Protein AF-A0A346N7C2-F1 (afdb_monomer_lite)

Foldseek 3Di:
DDDDDDPPKDWDKWFFDAPQLHDFVVTDIFTWIDDQQWTGTPPATAGLLQWPAWDDHHQWIWTWGQGPLQAIDITIIAHDDPDDDPDVGVVSRVVVRVVSVVSSVVSLVVDDPVVSCVSNPHQPQQQAPPPRDHDDDPQAAFFAWADGDQPDTDTDRGGHGQARSLVRLLVRLQCLLVRQQPDPNSVVCSLVNLVVSLVSCVRHHPDDNVVSVVSSVVSPVVVVVVVVVVVCVVVVVD

Radius of gyration: 22.06 Å; chains: 1; bounding box: 48×51×65 Å

Structure (mmCIF, N/CA/C/O backbone):
data_AF-A0A346N7C2-F1
#
_entry.id   AF-A0A346N7C2-F1
#
loop_
_atom_site.group_PDB
_atom_site.id
_atom_site.type_symbol
_atom_site.label_atom_id
_atom_site.label_alt_id
_atom_site.label_comp_id
_atom_site.label_asym_id
_atom_site.label_entity_id
_atom_site.label_seq_id
_atom_site.pdbx_PDB_ins_code
_atom_site.Cartn_x
_atom_site.Cartn_y
_atom_site.Cartn_z
_atom_site.occupancy
_atom_site.B_iso_or_equiv
_atom_site.auth_seq_id
_atom_site.auth_comp_id
_atom_site.auth_asym_id
_atom_site.auth_atom_id
_atom_site.pdbx_PDB_model_num
ATOM 1 N N . MET A 1 1 ? -13.603 28.181 25.362 1.00 32.97 1 MET A N 1
ATOM 2 C CA . MET A 1 1 ? -15.051 28.467 25.248 1.00 32.97 1 MET A CA 1
ATOM 3 C C . MET A 1 1 ? -15.696 27.324 24.480 1.00 32.97 1 MET A C 1
ATOM 5 O O . MET A 1 1 ? -15.182 26.947 23.436 1.00 32.97 1 MET A O 1
ATOM 9 N N . SER A 1 2 ? -16.714 26.708 25.081 1.00 53.72 2 SER A N 1
ATOM 10 C CA . SER A 1 2 ? -17.330 25.434 24.685 1.00 53.72 2 SER A CA 1
ATOM 11 C C . SER A 1 2 ? -18.240 25.562 23.460 1.00 53.72 2 SER A C 1
ATOM 13 O O . SER A 1 2 ? -19.090 26.444 23.426 1.00 53.72 2 SER A O 1
ATOM 15 N N . THR A 1 3 ? -18.118 24.619 22.525 1.00 36.72 3 THR A N 1
ATOM 16 C CA . THR A 1 3 ? -19.272 23.861 22.009 1.00 36.72 3 THR A CA 1
ATOM 17 C C . THR A 1 3 ? -18.828 22.393 22.042 1.00 36.72 3 THR A C 1
ATOM 19 O O . THR A 1 3 ? -17.773 22.053 21.520 1.00 36.72 3 THR A O 1
ATOM 22 N N . ALA A 1 4 ? -19.373 21.570 22.936 1.00 32.81 4 ALA A N 1
ATOM 23 C CA . ALA A 1 4 ? -20.647 20.874 22.775 1.00 32.81 4 ALA A CA 1
ATOM 24 C C . ALA A 1 4 ? -20.652 19.966 21.536 1.00 32.81 4 ALA A C 1
ATOM 26 O O . ALA A 1 4 ? -20.246 20.366 20.448 1.00 32.81 4 ALA A O 1
ATOM 27 N N . GLY A 1 5 ? -21.091 18.726 21.755 1.00 37.84 5 GLY A N 1
ATOM 28 C CA . GLY A 1 5 ? -21.066 17.617 20.816 1.00 37.84 5 GLY A CA 1
ATOM 29 C C . GLY A 1 5 ? -21.357 18.004 19.375 1.00 37.84 5 GLY A C 1
ATOM 30 O O . GLY A 1 5 ? -22.380 18.590 19.037 1.00 37.84 5 GLY A O 1
ATOM 31 N N . SER A 1 6 ? -20.456 17.597 18.503 1.00 39.62 6 SER A N 1
ATOM 32 C CA . SER A 1 6 ? -20.790 17.451 17.110 1.00 39.62 6 SER A CA 1
ATOM 33 C C . SER A 1 6 ? -20.655 15.963 16.816 1.00 39.62 6 SER A C 1
ATOM 35 O O . SER A 1 6 ? -19.584 15.481 16.457 1.00 39.62 6 SER A O 1
ATOM 37 N N . ASP A 1 7 ? -21.784 15.263 16.906 1.00 51.09 7 ASP A N 1
ATOM 38 C CA . ASP A 1 7 ? -22.103 14.076 16.097 1.00 51.09 7 ASP A CA 1
ATOM 39 C C . ASP A 1 7 ? -22.080 14.396 14.586 1.00 51.09 7 ASP A C 1
ATOM 41 O O . ASP A 1 7 ? -22.659 13.679 13.769 1.00 51.09 7 ASP A O 1
ATOM 45 N N . ARG A 1 8 ? -21.454 15.508 14.164 1.00 54.53 8 ARG A N 1
ATOM 46 C CA . ARG A 1 8 ? -21.364 15.848 12.757 1.00 54.53 8 ARG A CA 1
ATOM 47 C C . ARG A 1 8 ? -20.372 14.882 12.124 1.00 54.53 8 ARG A C 1
ATOM 49 O O . ARG A 1 8 ? -19.215 14.827 12.545 1.00 54.53 8 ARG A O 1
ATOM 56 N N . PRO A 1 9 ? -20.802 14.136 11.100 1.00 70.25 9 PRO A N 1
ATOM 57 C CA . PRO A 1 9 ? -19.907 13.267 10.367 1.00 70.25 9 PRO A CA 1
ATOM 58 C C . PRO A 1 9 ? -18.829 14.134 9.713 1.00 70.25 9 PRO A C 1
ATOM 60 O O . PRO A 1 9 ? -19.150 14.987 8.880 1.00 70.25 9 PRO A O 1
ATOM 63 N N . TYR A 1 10 ? -17.563 13.923 10.082 1.00 86.25 10 TYR A N 1
ATOM 64 C CA . TYR A 1 10 ? -16.433 14.521 9.369 1.00 86.25 10 TYR A CA 1
ATOM 65 C C . TYR A 1 10 ? -16.550 14.165 7.882 1.00 86.25 10 TYR A C 1
ATOM 67 O O . TYR A 1 10 ? -16.848 13.013 7.564 1.00 86.25 10 TYR A O 1
ATOM 75 N N . LYS A 1 11 ? -16.331 15.129 6.979 1.00 89.69 11 LYS A N 1
ATOM 76 C CA . LYS A 1 11 ? -16.307 14.925 5.523 1.00 89.69 11 LYS A CA 1
ATOM 77 C C . LYS A 1 11 ? -15.156 15.713 4.906 1.00 89.69 11 LYS A C 1
ATOM 79 O O . LYS A 1 11 ? -15.029 16.906 5.159 1.00 89.69 11 LYS A O 1
ATOM 84 N N . GLY A 1 12 ? -14.372 15.070 4.048 1.00 89.31 12 GLY A N 1
ATOM 85 C CA . GLY A 1 12 ? -13.252 15.696 3.346 1.00 89.31 12 GLY A CA 1
ATOM 86 C C . GLY A 1 12 ? -12.901 14.969 2.052 1.00 89.31 12 GLY A C 1
ATOM 87 O O . GLY A 1 12 ? -13.425 13.894 1.768 1.00 89.31 12 GLY A O 1
ATOM 88 N N . THR A 1 13 ? -12.020 15.556 1.244 1.00 89.75 13 THR A N 1
ATOM 89 C CA . THR A 1 13 ? -11.432 14.881 0.078 1.00 89.75 13 THR A CA 1
ATOM 90 C C . THR A 1 13 ? -9.919 14.967 0.165 1.00 89.75 13 THR A C 1
ATOM 92 O O . THR A 1 13 ? -9.364 16.050 0.335 1.00 89.75 13 THR A O 1
ATOM 95 N N . PHE A 1 14 ? -9.266 13.819 0.037 1.00 90.56 14 PHE A N 1
ATOM 96 C CA . PHE A 1 14 ? -7.817 13.675 0.094 1.00 90.56 14 PHE A CA 1
ATOM 97 C C . PHE A 1 14 ? -7.320 12.901 -1.121 1.00 90.56 14 PHE A C 1
ATOM 99 O O . PHE A 1 14 ? -8.100 12.269 -1.829 1.00 90.56 14 PHE A O 1
ATOM 106 N N . VAL A 1 15 ? -6.018 12.934 -1.360 1.00 87.75 15 VAL A N 1
ATOM 107 C CA . VAL A 1 15 ? -5.348 12.157 -2.401 1.00 87.75 15 VAL A CA 1
ATOM 108 C C . VAL A 1 15 ? -4.309 11.258 -1.769 1.00 87.75 15 VAL A C 1
ATOM 110 O O . VAL A 1 15 ? -3.741 11.590 -0.729 1.00 87.75 15 VAL A O 1
ATOM 113 N N . GLU A 1 16 ? -4.073 10.116 -2.400 1.00 86.25 16 GLU A N 1
ATOM 114 C CA . GLU A 1 16 ? -2.971 9.227 -2.068 1.00 86.25 16 GLU A CA 1
ATOM 115 C C . GLU A 1 16 ? -1.639 9.987 -2.048 1.00 86.25 16 GLU A C 1
ATOM 117 O O . GLU A 1 16 ? -1.303 10.742 -2.966 1.00 86.25 16 GLU A O 1
ATOM 122 N N . ALA A 1 17 ? -0.894 9.778 -0.972 1.00 83.31 17 ALA A N 1
ATOM 123 C CA . ALA A 1 17 ? 0.419 10.350 -0.760 1.00 83.31 17 ALA A CA 1
ATOM 124 C C . ALA A 1 17 ? 1.479 9.247 -0.697 1.00 83.31 17 ALA A C 1
ATOM 126 O O . ALA A 1 17 ? 1.174 8.060 -0.558 1.00 83.31 17 ALA A O 1
ATOM 127 N N . ASP A 1 18 ? 2.743 9.632 -0.807 1.00 78.25 18 ASP A N 1
ATOM 128 C CA . ASP A 1 18 ? 3.849 8.723 -0.556 1.00 78.25 18 ASP A CA 1
ATOM 129 C C . ASP A 1 18 ? 4.140 8.602 0.949 1.00 78.25 18 ASP A C 1
ATOM 131 O O . ASP A 1 18 ? 3.460 9.179 1.797 1.00 78.25 18 ASP A O 1
ATOM 135 N N . ARG A 1 19 ? 5.175 7.832 1.299 1.00 77.38 19 ARG A N 1
ATOM 136 C CA . ARG A 1 19 ? 5.569 7.587 2.696 1.00 77.38 19 ARG A CA 1
ATOM 137 C C . ARG A 1 19 ? 6.012 8.836 3.456 1.00 77.38 19 ARG A C 1
ATOM 139 O O . ARG A 1 19 ? 6.010 8.807 4.680 1.00 77.38 19 ARG A O 1
ATOM 146 N N . ASN A 1 20 ? 6.385 9.898 2.750 1.00 75.06 20 ASN A N 1
ATOM 147 C CA . ASN A 1 20 ? 6.766 11.168 3.354 1.00 75.06 20 ASN A CA 1
ATOM 148 C C . ASN A 1 20 ? 5.554 12.098 3.511 1.00 75.06 20 ASN A C 1
ATOM 150 O O . ASN A 1 20 ? 5.703 13.208 4.012 1.00 75.06 20 ASN A O 1
ATOM 154 N N . GLY A 1 21 ? 4.364 11.660 3.079 1.00 76.19 21 GLY A N 1
ATOM 155 C CA . GLY A 1 21 ? 3.139 12.454 3.082 1.00 76.19 21 GLY A CA 1
ATOM 156 C C . GLY A 1 21 ? 3.028 13.413 1.896 1.00 76.19 21 GLY A C 1
ATOM 157 O O . GLY A 1 21 ? 2.138 14.266 1.885 1.00 76.19 21 GLY A O 1
ATOM 158 N N . GLU A 1 22 ? 3.908 13.294 0.898 1.00 80.94 22 GLU A N 1
ATOM 159 C CA . GLU A 1 22 ? 3.891 14.135 -0.296 1.00 80.94 22 GLU A CA 1
ATOM 160 C C . GLU A 1 22 ? 2.934 13.602 -1.365 1.00 80.94 22 GLU A C 1
ATOM 162 O O . GLU A 1 22 ? 2.681 12.403 -1.466 1.00 80.94 22 GLU A O 1
ATOM 167 N N . TYR A 1 23 ? 2.402 14.514 -2.180 1.00 76.44 23 TYR A N 1
ATOM 168 C CA . TYR A 1 23 ? 1.467 14.182 -3.249 1.00 76.44 23 TYR A CA 1
ATOM 169 C C . TYR A 1 23 ? 2.087 13.235 -4.279 1.00 76.44 23 TYR A C 1
ATOM 171 O O . TYR A 1 23 ? 3.167 13.485 -4.816 1.00 76.44 23 TYR A O 1
ATOM 179 N N . VAL A 1 24 ? 1.350 12.172 -4.598 1.00 70.00 24 VAL A N 1
ATOM 180 C CA . VAL A 1 24 ? 1.668 11.271 -5.702 1.00 70.00 24 VAL A CA 1
ATOM 181 C C . VAL A 1 24 ? 0.925 11.744 -6.944 1.00 70.00 24 VAL A C 1
ATOM 183 O O . VAL A 1 24 ? -0.305 11.742 -6.974 1.00 70.00 24 VAL A O 1
ATOM 186 N N . ASN A 1 25 ? 1.661 12.114 -7.994 1.00 62.66 25 ASN A N 1
ATOM 187 C CA . ASN A 1 25 ? 1.043 12.445 -9.276 1.00 62.66 25 ASN A CA 1
ATOM 188 C C . ASN A 1 25 ? 0.257 11.233 -9.810 1.00 62.66 25 ASN A C 1
ATOM 190 O O . ASN A 1 25 ? 0.803 10.131 -9.861 1.00 62.66 25 ASN A O 1
ATOM 194 N N . LEU A 1 26 ? -1.012 11.442 -10.185 1.00 69.88 26 LEU A N 1
ATOM 195 C CA . LEU A 1 26 ? -1.995 10.396 -10.525 1.00 69.88 26 LEU A CA 1
ATOM 196 C C . LEU A 1 26 ? -2.415 9.485 -9.348 1.00 69.88 26 LEU A C 1
ATOM 198 O O . LEU A 1 26 ? -2.918 8.381 -9.566 1.00 69.88 26 LEU A O 1
ATOM 202 N N . GLY A 1 27 ? -2.224 9.928 -8.103 1.00 67.75 27 GLY A N 1
ATOM 203 C CA . GLY A 1 27 ? -2.703 9.230 -6.910 1.00 67.75 27 GLY A CA 1
ATOM 204 C C . GLY A 1 27 ? -4.231 9.117 -6.860 1.00 67.75 27 GLY A C 1
ATOM 205 O O . GLY A 1 27 ? -4.959 9.926 -7.442 1.00 67.75 27 GLY A O 1
ATOM 206 N N . ARG A 1 28 ? -4.748 8.104 -6.151 1.00 81.50 28 ARG A N 1
ATOM 207 C CA . ARG A 1 28 ? -6.202 7.931 -5.998 1.00 81.50 28 ARG A CA 1
ATOM 208 C C . ARG A 1 28 ? -6.817 9.031 -5.137 1.00 81.50 28 ARG A C 1
ATOM 210 O O . ARG A 1 28 ? -6.293 9.359 -4.077 1.00 81.50 28 ARG A O 1
ATOM 217 N N . ASN A 1 29 ? -7.972 9.542 -5.564 1.00 86.88 29 ASN A N 1
ATOM 218 C CA . ASN A 1 29 ? -8.787 10.459 -4.770 1.00 86.88 29 ASN A CA 1
ATOM 219 C C . ASN A 1 29 ? -9.654 9.677 -3.770 1.00 86.88 29 ASN A C 1
ATOM 221 O O . ASN A 1 29 ? -10.412 8.778 -4.147 1.00 86.88 29 ASN A O 1
ATOM 225 N N . TYR A 1 30 ? -9.582 10.063 -2.503 1.00 89.88 30 TYR A N 1
ATOM 226 C CA . TYR A 1 30 ? -10.360 9.509 -1.406 1.00 89.88 30 TYR A CA 1
ATOM 227 C C . TYR A 1 30 ? -11.394 10.523 -0.922 1.00 89.88 30 TYR A C 1
ATOM 229 O O . TYR A 1 30 ? -11.045 11.576 -0.389 1.00 89.88 30 TYR A O 1
ATOM 237 N N . LYS A 1 31 ? -12.678 10.187 -1.071 1.00 91.31 31 LYS A N 1
ATOM 238 C CA . LYS A 1 31 ? -13.770 10.877 -0.377 1.00 91.31 31 LYS A CA 1
ATOM 239 C C . LYS A 1 31 ? -13.847 10.311 1.031 1.00 91.31 31 LYS A C 1
ATOM 241 O O . LYS A 1 31 ? -14.198 9.149 1.208 1.00 91.31 31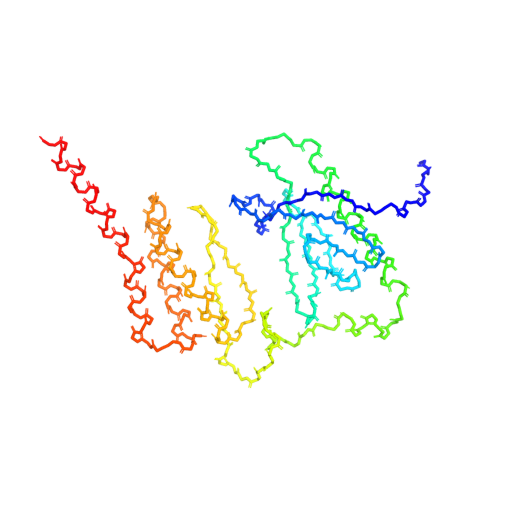 LYS A O 1
ATOM 246 N N . VAL A 1 32 ? -13.484 11.111 2.018 1.00 92.25 32 VAL A N 1
ATOM 247 C CA . VAL A 1 32 ? -13.366 10.669 3.402 1.00 92.25 32 VAL A CA 1
ATOM 248 C C . VAL A 1 32 ? -14.593 11.085 4.182 1.00 92.25 32 VAL A C 1
ATOM 250 O O . VAL A 1 32 ? -15.004 12.244 4.118 1.00 92.25 32 VAL A O 1
ATOM 253 N N . LYS A 1 33 ? -15.170 10.144 4.925 1.00 93.69 33 LYS A N 1
ATOM 254 C CA . LYS A 1 33 ? -16.269 10.407 5.845 1.00 93.69 33 LYS A CA 1
ATOM 255 C C . LYS A 1 33 ? -16.158 9.546 7.099 1.00 93.69 33 LYS A C 1
ATOM 257 O O . LYS A 1 33 ? -15.757 8.392 7.010 1.00 93.69 33 LYS A O 1
ATOM 262 N N . ILE A 1 34 ? -16.545 10.087 8.251 1.00 92.50 34 ILE A N 1
ATOM 263 C CA . ILE A 1 34 ? -16.764 9.298 9.472 1.00 92.50 34 ILE A CA 1
ATOM 264 C C . ILE A 1 34 ? -18.276 9.124 9.659 1.00 92.50 34 ILE A C 1
ATOM 266 O O . ILE A 1 34 ? -19.007 10.111 9.720 1.00 92.50 34 ILE A O 1
ATOM 270 N N . GLU A 1 35 ? -18.750 7.880 9.700 1.00 88.69 35 GLU A N 1
ATOM 271 C CA . GLU A 1 35 ? -20.161 7.503 9.856 1.00 88.69 35 GLU A CA 1
ATOM 272 C C . GLU A 1 35 ? -20.314 6.514 11.012 1.00 88.69 35 GLU A C 1
ATOM 274 O O . GLU A 1 35 ? -19.973 5.339 10.874 1.00 88.69 35 GLU A O 1
ATOM 279 N N . GLY A 1 36 ? -20.836 6.973 12.152 1.00 86.94 36 GLY A N 1
ATOM 280 C CA . GLY A 1 36 ? -20.998 6.123 13.333 1.00 86.94 36 GLY A CA 1
ATOM 281 C C . GLY A 1 36 ? -19.668 5.488 13.750 1.00 86.94 36 GLY A C 1
ATOM 282 O O . GLY A 1 36 ? -18.722 6.194 14.087 1.00 86.94 36 GLY A O 1
ATOM 283 N N . SER A 1 37 ? -19.589 4.156 13.691 1.00 91.12 37 SER A N 1
ATOM 284 C CA . SER A 1 37 ? -18.392 3.369 14.021 1.00 91.12 37 SER A CA 1
ATOM 285 C C . SER A 1 37 ? -17.466 3.083 12.825 1.00 91.12 37 SER A C 1
ATOM 287 O O . SER A 1 37 ? -16.549 2.267 12.945 1.00 91.12 37 SER A O 1
ATOM 289 N N . LEU A 1 38 ? -17.677 3.728 11.670 1.00 93.44 38 LEU A N 1
ATOM 290 C CA . LEU A 1 38 ? -16.921 3.498 10.436 1.00 93.44 38 LEU A CA 1
ATOM 291 C C . LEU A 1 38 ? -16.168 4.749 9.964 1.00 93.44 38 LEU A C 1
ATOM 293 O O . LEU A 1 38 ? -16.713 5.850 9.899 1.00 93.44 38 LEU A O 1
ATOM 297 N N . LEU A 1 39 ? -14.930 4.540 9.522 1.00 94.94 39 LEU A N 1
ATOM 298 C CA . LEU A 1 39 ? -14.192 5.440 8.646 1.00 94.94 39 LEU A CA 1
ATOM 299 C C . LEU A 1 39 ? -14.366 4.967 7.197 1.00 94.94 39 LEU A C 1
ATOM 301 O O . LEU A 1 39 ? -13.974 3.857 6.835 1.00 94.94 39 LEU A O 1
ATOM 305 N N . VAL A 1 40 ? -14.959 5.812 6.363 1.00 93.94 40 VAL A N 1
ATOM 306 C CA . VAL A 1 40 ? -15.214 5.557 4.944 1.00 93.94 40 VAL A CA 1
ATOM 307 C C . VAL A 1 40 ? -14.209 6.344 4.113 1.00 93.94 40 VAL A C 1
ATOM 309 O O . VAL A 1 40 ? -14.133 7.565 4.225 1.00 93.94 40 VAL A O 1
ATOM 312 N N . LEU A 1 41 ? -13.444 5.648 3.274 1.00 91.94 41 LEU A N 1
ATOM 313 C CA . LEU A 1 41 ? -12.457 6.199 2.347 1.00 91.94 41 LEU A CA 1
ATOM 314 C C . LEU A 1 41 ? -12.835 5.785 0.916 1.00 91.94 41 LEU A C 1
ATOM 316 O O . LEU A 1 41 ? -12.402 4.748 0.411 1.00 91.94 41 LEU A O 1
ATOM 320 N N . SER A 1 42 ? -13.668 6.590 0.258 1.00 90.75 42 SER A N 1
ATOM 321 C CA . SER A 1 42 ? -14.344 6.245 -0.999 1.00 90.75 42 SER A CA 1
ATOM 322 C C . SER A 1 42 ? -15.143 4.939 -0.855 1.00 90.75 42 SER A C 1
ATOM 324 O O . SER A 1 42 ? -16.173 4.930 -0.188 1.00 90.75 42 SER A O 1
ATOM 326 N N . GLU A 1 43 ? -14.682 3.836 -1.447 1.00 88.06 43 GLU A N 1
ATOM 327 C CA . GLU A 1 43 ? -15.335 2.520 -1.352 1.00 88.06 43 GLU A CA 1
ATOM 328 C C . GLU A 1 43 ? -14.836 1.691 -0.159 1.00 88.06 43 GLU A C 1
ATOM 330 O O . GLU A 1 43 ? -15.481 0.726 0.252 1.00 88.06 43 GLU A O 1
ATOM 335 N N . LEU A 1 44 ? -13.689 2.059 0.420 1.00 88.88 44 LEU A N 1
ATOM 336 C CA . LEU A 1 44 ? -13.096 1.333 1.533 1.00 88.88 44 LEU A CA 1
ATOM 337 C C . LEU A 1 44 ? -13.806 1.710 2.837 1.00 88.88 44 LEU A C 1
ATOM 339 O O . LEU A 1 44 ? -13.808 2.870 3.241 1.00 88.88 44 LEU A O 1
ATOM 343 N N . ARG A 1 45 ? -14.378 0.716 3.517 1.00 92.75 45 ARG A N 1
ATOM 344 C CA . ARG A 1 45 ? -15.034 0.876 4.821 1.00 92.75 45 ARG A CA 1
ATOM 345 C C . ARG A 1 45 ? -14.177 0.241 5.908 1.00 92.75 45 ARG A C 1
ATOM 347 O O . ARG A 1 45 ? -13.913 -0.959 5.860 1.00 92.75 45 ARG A O 1
ATOM 354 N N . ILE A 1 46 ? -13.748 1.041 6.877 1.00 94.38 46 ILE A N 1
ATOM 355 C CA . ILE A 1 46 ? -12.843 0.630 7.951 1.00 94.38 46 ILE A CA 1
ATOM 356 C C . ILE A 1 46 ? -13.572 0.810 9.283 1.00 94.38 46 ILE A C 1
ATOM 358 O O . ILE A 1 46 ? -13.899 1.941 9.640 1.00 94.38 46 ILE A O 1
ATOM 362 N N . PRO A 1 47 ? -13.824 -0.262 10.051 1.00 95.38 47 PRO A N 1
ATOM 363 C CA . PRO A 1 47 ? -14.296 -0.116 11.422 1.00 95.38 47 PRO A CA 1
ATOM 364 C C . PRO A 1 47 ? -13.300 0.695 12.251 1.00 95.38 47 PRO A C 1
ATOM 366 O O . PRO A 1 47 ? -12.114 0.374 12.275 1.00 95.38 47 PRO A O 1
ATOM 369 N N . LEU A 1 48 ? -13.771 1.721 12.957 1.00 95.12 48 LEU A N 1
ATOM 370 C CA . LEU A 1 48 ? -12.922 2.603 13.764 1.00 95.12 48 LEU A CA 1
ATOM 371 C C . LEU A 1 48 ? -12.157 1.833 14.850 1.00 95.12 48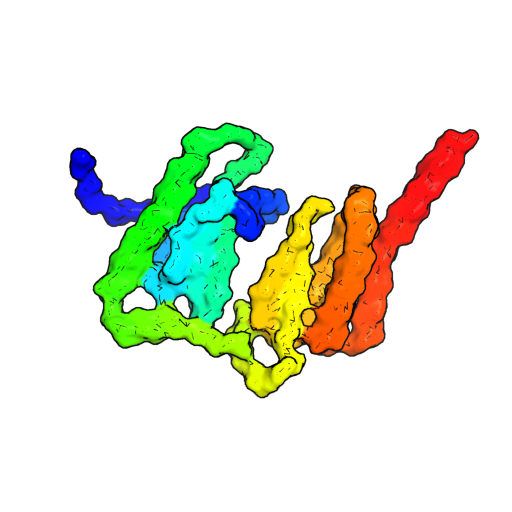 LEU A C 1
ATOM 373 O O . LEU A 1 48 ? -10.997 2.125 15.108 1.00 95.12 48 LEU A O 1
ATOM 377 N N . VAL A 1 49 ? -12.736 0.760 15.398 1.00 95.31 49 VAL A N 1
ATOM 378 C CA . VAL A 1 49 ? -12.047 -0.148 16.339 1.00 95.31 49 VAL A CA 1
ATOM 379 C C . VAL A 1 49 ? -10.805 -0.830 15.747 1.00 95.31 49 VAL A C 1
ATOM 381 O O . VAL A 1 49 ? -9.899 -1.218 16.489 1.00 95.31 49 VAL A O 1
ATOM 384 N N . LYS A 1 50 ? -10.742 -0.955 14.414 1.00 94.94 50 LYS A N 1
ATOM 385 C CA . LYS A 1 50 ? -9.601 -1.499 13.666 1.00 94.94 50 LYS A CA 1
ATOM 386 C C . LYS A 1 50 ? -8.569 -0.436 13.283 1.00 94.94 50 LYS A C 1
ATOM 388 O O . LYS A 1 50 ? -7.497 -0.798 12.794 1.00 94.94 50 LYS A O 1
ATOM 393 N N . VAL A 1 51 ? -8.849 0.849 13.500 1.00 94.75 51 VAL A N 1
ATOM 394 C CA . VAL A 1 51 ? -7.870 1.928 13.327 1.00 94.75 51 VAL A CA 1
ATOM 395 C C . VAL A 1 51 ? -6.909 1.906 14.517 1.00 94.75 51 VAL A C 1
ATOM 397 O O . VAL A 1 51 ? -7.316 1.950 15.679 1.00 94.75 51 VAL A O 1
ATOM 400 N N . LYS A 1 52 ? -5.613 1.783 14.223 1.00 91.31 52 LYS A N 1
ATOM 401 C CA . LYS A 1 52 ? -4.543 1.740 15.226 1.00 91.31 52 LYS A CA 1
ATOM 402 C C . LYS A 1 52 ? -4.049 3.142 15.553 1.00 91.31 52 LYS A C 1
ATOM 404 O O . LYS A 1 52 ? -3.940 3.469 16.729 1.00 91.31 52 LYS A O 1
ATOM 409 N N . SER A 1 53 ? -3.805 3.955 14.530 1.00 92.50 53 SER A N 1
ATOM 410 C CA . SER A 1 53 ? -3.395 5.348 14.690 1.00 92.50 53 SER A CA 1
ATOM 411 C C . SER A 1 53 ? -3.732 6.180 13.454 1.00 92.50 53 SER A C 1
ATOM 413 O O . SER A 1 53 ? -3.780 5.668 12.330 1.00 92.50 53 SER A O 1
ATOM 415 N N . ALA A 1 54 ? -3.939 7.475 13.677 1.00 93.75 54 ALA A N 1
ATOM 416 C CA . ALA A 1 54 ? -3.871 8.505 12.655 1.00 93.75 54 ALA A CA 1
ATOM 417 C C . ALA A 1 54 ? -2.910 9.597 13.137 1.00 93.75 54 ALA A C 1
ATOM 419 O O . ALA A 1 54 ? -3.054 10.100 14.252 1.00 93.75 54 ALA A O 1
ATOM 420 N N . GLU A 1 55 ? -1.924 9.955 12.320 1.00 94.19 55 GLU A N 1
ATOM 421 C CA . GLU A 1 55 ? -0.894 10.928 12.693 1.00 94.19 55 GLU A CA 1
ATOM 422 C C . GLU A 1 55 ? -0.462 11.797 11.511 1.00 94.19 55 GLU A C 1
ATOM 424 O O . GLU A 1 55 ? -0.651 11.450 10.343 1.00 94.19 55 GLU A O 1
ATOM 429 N N . ARG A 1 56 ? 0.122 12.960 11.808 1.00 90.69 56 ARG A N 1
ATOM 430 C CA . ARG A 1 56 ? 0.705 13.839 10.790 1.00 90.69 56 ARG A CA 1
ATOM 431 C C . ARG A 1 56 ? 2.102 13.346 10.429 1.00 90.69 56 ARG A C 1
ATOM 433 O O . ARG A 1 56 ? 2.935 13.149 11.305 1.00 90.69 56 ARG A O 1
ATOM 440 N N . VAL A 1 57 ? 2.369 13.212 9.133 1.00 83.06 57 VAL A N 1
ATOM 441 C CA . VAL A 1 57 ? 3.682 12.837 8.595 1.00 83.06 57 VAL A CA 1
ATOM 442 C C . VAL A 1 57 ? 4.014 13.783 7.452 1.00 83.06 57 VAL A C 1
ATOM 444 O O . VAL A 1 57 ? 3.362 13.761 6.406 1.00 83.06 57 VAL A O 1
ATOM 447 N N . GLY A 1 58 ? 5.009 14.645 7.667 1.00 83.69 58 GLY A N 1
ATOM 448 C CA . GLY A 1 58 ? 5.375 15.681 6.702 1.00 83.69 58 GLY A CA 1
ATOM 449 C C . GLY A 1 58 ? 4.165 16.556 6.332 1.00 83.69 58 GLY A C 1
ATOM 450 O O . GLY A 1 58 ? 3.466 17.043 7.226 1.00 83.69 58 GLY A O 1
ATOM 451 N N . PRO A 1 59 ? 3.871 16.760 5.034 1.00 84.38 59 PRO A N 1
ATOM 452 C CA . PRO A 1 59 ? 2.685 17.492 4.619 1.00 84.38 59 PRO A CA 1
ATOM 453 C C . PRO A 1 59 ? 1.398 16.653 4.661 1.00 84.38 59 PRO A C 1
ATOM 455 O O . PRO A 1 59 ? 0.326 17.236 4.527 1.00 84.38 59 PRO A O 1
ATOM 458 N N . GLY A 1 60 ? 1.456 15.337 4.893 1.00 88.56 60 GLY A N 1
ATOM 459 C CA . GLY A 1 60 ? 0.324 14.404 4.820 1.00 88.56 60 GLY A CA 1
ATOM 460 C C . GLY A 1 60 ? -0.130 13.818 6.165 1.00 88.56 60 GLY A C 1
ATOM 461 O O . GLY A 1 60 ? 0.361 14.166 7.239 1.00 88.56 60 GLY A O 1
ATOM 462 N N . ALA A 1 61 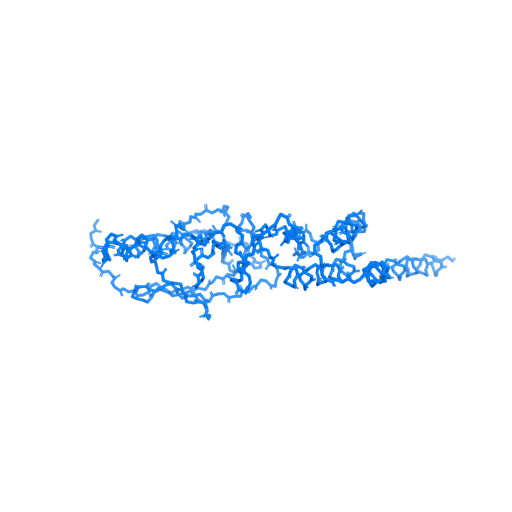? -1.136 12.955 6.118 1.00 90.44 61 ALA A N 1
ATOM 463 C CA . ALA A 1 61 ? -1.640 12.183 7.244 1.00 90.44 61 ALA A CA 1
ATOM 464 C C . ALA A 1 61 ? -1.409 10.691 6.979 1.00 90.44 61 ALA A C 1
ATOM 466 O O . ALA A 1 61 ? -1.763 10.182 5.913 1.00 90.44 61 ALA A O 1
ATOM 467 N N . ALA A 1 62 ? -0.816 10.005 7.947 1.00 90.88 62 ALA A N 1
ATOM 468 C CA . ALA A 1 62 ? -0.661 8.563 7.960 1.00 90.88 62 ALA A CA 1
ATOM 469 C C . ALA A 1 62 ? -1.827 7.940 8.726 1.00 90.88 62 ALA A C 1
ATOM 471 O O . ALA A 1 62 ? -2.121 8.337 9.851 1.00 90.88 62 ALA A O 1
ATOM 472 N N . LEU A 1 63 ? -2.477 6.953 8.118 1.00 93.00 63 LEU A N 1
ATOM 473 C CA . LEU A 1 63 ? -3.521 6.151 8.738 1.00 93.00 63 LEU A CA 1
ATOM 474 C C . LEU A 1 63 ? -3.060 4.696 8.801 1.00 93.00 63 LEU A C 1
ATOM 476 O O . LEU A 1 63 ? -2.865 4.057 7.763 1.00 93.00 63 LEU A O 1
ATOM 480 N N . VAL A 1 64 ? -2.929 4.165 10.015 1.00 91.31 64 VAL A N 1
ATOM 481 C CA . VAL A 1 64 ? -2.601 2.759 10.263 1.00 91.31 64 VAL A CA 1
ATOM 482 C C . VAL A 1 64 ? -3.852 2.039 10.742 1.00 91.31 64 VAL A C 1
ATOM 484 O O . VAL A 1 64 ? -4.456 2.414 11.747 1.00 91.31 64 VAL A O 1
ATOM 487 N N . PHE A 1 65 ? -4.251 0.984 10.039 1.00 92.50 65 PHE A N 1
ATOM 488 C CA . PHE A 1 65 ? -5.458 0.228 10.367 1.00 92.50 65 PHE A CA 1
ATOM 489 C C . PHE A 1 65 ? -5.324 -1.250 10.012 1.00 92.50 65 PHE A C 1
ATOM 491 O O . PHE A 1 65 ? -4.451 -1.651 9.242 1.00 92.50 65 PHE A O 1
ATOM 498 N N . LEU A 1 66 ? -6.205 -2.064 10.580 1.00 89.94 66 LEU A N 1
ATOM 499 C CA . LEU A 1 66 ? -6.375 -3.462 10.214 1.00 89.94 66 LEU A CA 1
ATOM 500 C C . LEU A 1 66 ? -7.503 -3.588 9.182 1.00 89.94 66 LEU A C 1
ATOM 502 O O . LEU A 1 66 ? -8.604 -3.075 9.390 1.00 89.94 66 LEU A O 1
ATOM 506 N N . ASP A 1 67 ? -7.244 -4.261 8.063 1.00 87.38 67 ASP A N 1
ATOM 507 C CA . ASP A 1 67 ? -8.258 -4.461 7.026 1.00 87.38 67 ASP A CA 1
ATOM 508 C C . ASP A 1 67 ? -9.335 -5.496 7.431 1.00 87.38 67 ASP A C 1
ATOM 510 O O . ASP A 1 67 ? -9.406 -5.979 8.568 1.00 87.38 67 ASP A O 1
ATOM 514 N N . GLY A 1 68 ? -10.219 -5.854 6.493 1.00 83.50 68 GLY A N 1
ATOM 515 C CA . GLY A 1 68 ? -11.262 -6.862 6.720 1.00 83.50 68 GLY A CA 1
ATOM 516 C C . GLY A 1 68 ? -10.728 -8.225 7.187 1.00 83.50 68 GLY A C 1
ATOM 517 O O . GLY A 1 68 ? -11.465 -8.975 7.815 1.00 83.50 68 GLY A O 1
ATOM 518 N N . ARG A 1 69 ? -9.445 -8.516 6.948 1.00 82.31 69 ARG A N 1
ATOM 519 C CA . ARG A 1 69 ? -8.761 -9.767 7.304 1.00 82.31 69 ARG A CA 1
ATOM 520 C C . ARG A 1 69 ? -7.772 -9.591 8.451 1.00 82.31 69 ARG A C 1
ATOM 522 O O . ARG A 1 69 ? -6.954 -10.470 8.688 1.00 82.31 69 ARG A O 1
ATOM 529 N N . ASN A 1 70 ? -7.836 -8.458 9.140 1.00 85.62 70 ASN A N 1
ATOM 530 C CA . ASN A 1 70 ? -6.931 -8.066 10.211 1.00 85.62 70 ASN A CA 1
ATOM 531 C C . ASN A 1 70 ? -5.459 -7.911 9.795 1.00 85.62 70 ASN A C 1
ATOM 533 O O . ASN A 1 70 ? -4.563 -7.972 10.636 1.00 85.62 70 ASN A O 1
ATOM 537 N N . VAL A 1 71 ? -5.183 -7.679 8.511 1.00 80.88 71 VAL A N 1
ATOM 538 C CA . VAL A 1 71 ? -3.828 -7.368 8.049 1.00 80.88 71 VAL A CA 1
ATOM 539 C C . VAL A 1 71 ? -3.571 -5.875 8.227 1.00 80.88 71 VAL A C 1
ATOM 541 O O . VAL A 1 71 ? -4.395 -5.050 7.829 1.00 80.88 71 VAL A O 1
ATOM 544 N N . ALA A 1 72 ? -2.416 -5.521 8.792 1.00 83.12 72 ALA A N 1
ATOM 545 C CA . ALA A 1 72 ? -2.019 -4.128 8.957 1.00 83.12 72 ALA A CA 1
ATOM 546 C C . ALA A 1 72 ? -1.797 -3.440 7.601 1.00 83.12 72 ALA A C 1
ATOM 548 O O . ALA A 1 72 ? -1.075 -3.932 6.728 1.00 83.12 72 ALA A O 1
ATOM 549 N N . LYS A 1 73 ? -2.414 -2.272 7.435 1.00 84.00 73 LYS A N 1
ATOM 550 C CA . LYS A 1 73 ? -2.284 -1.395 6.276 1.00 84.00 73 LYS A CA 1
ATOM 551 C C . LYS A 1 73 ? -1.870 -0.008 6.745 1.00 84.00 73 LYS A C 1
ATOM 553 O O . LYS A 1 73 ? -2.368 0.490 7.750 1.00 84.00 73 LYS A O 1
ATOM 558 N N . LEU A 1 74 ? -0.980 0.602 5.971 1.00 85.69 74 LEU A N 1
ATOM 559 C CA . LEU A 1 74 ? -0.655 2.018 6.047 1.00 85.69 74 LEU A CA 1
ATOM 560 C C . LEU A 1 74 ? -1.240 2.687 4.806 1.00 85.69 74 LEU A C 1
ATOM 562 O O . LEU A 1 74 ? -0.942 2.266 3.686 1.00 85.69 74 LEU A O 1
ATOM 566 N N . LEU A 1 75 ? -2.042 3.724 5.008 1.00 88.44 75 LEU A N 1
ATOM 567 C CA . LEU A 1 75 ? -2.506 4.605 3.947 1.00 88.44 75 LEU A CA 1
ATOM 568 C C . LEU A 1 75 ? -2.021 6.021 4.231 1.00 88.44 75 LEU A C 1
ATOM 570 O O . LEU A 1 75 ? -2.248 6.555 5.313 1.00 88.44 75 LEU A O 1
ATOM 574 N N . MET A 1 76 ? -1.371 6.616 3.239 1.00 89.12 76 MET A N 1
ATOM 575 C CA . MET A 1 76 ? -0.897 7.990 3.301 1.00 89.12 76 MET A CA 1
ATOM 576 C C . MET A 1 76 ? -1.855 8.868 2.505 1.00 89.12 76 MET A C 1
ATOM 578 O O . MET A 1 76 ? -2.164 8.575 1.348 1.00 89.12 76 MET A O 1
ATOM 582 N N . LEU A 1 77 ? -2.330 9.934 3.136 1.00 89.56 77 LEU A N 1
ATOM 583 C CA . LEU A 1 77 ? -3.278 10.882 2.570 1.00 89.56 77 LEU A CA 1
ATOM 584 C C . LEU A 1 77 ? -2.680 12.284 2.583 1.00 89.56 77 LEU A C 1
ATOM 586 O O . LEU A 1 77 ? -2.006 12.684 3.526 1.00 89.56 77 LEU A O 1
ATOM 590 N N . THR A 1 78 ? -2.959 13.067 1.555 1.00 88.50 78 THR A N 1
ATOM 591 C CA . THR A 1 78 ? -2.613 14.486 1.506 1.00 88.50 78 THR A CA 1
ATOM 592 C C . THR A 1 78 ? -3.735 15.275 0.849 1.00 88.50 78 THR A C 1
ATOM 594 O O . THR A 1 78 ? -4.659 14.710 0.267 1.00 88.50 78 THR A O 1
ATOM 597 N N . THR A 1 79 ? -3.707 16.595 0.954 1.00 85.25 79 THR A N 1
ATOM 598 C CA . THR A 1 79 ? -4.639 17.450 0.208 1.00 85.25 79 THR A CA 1
ATOM 599 C C . THR A 1 79 ? -4.186 17.544 -1.247 1.00 85.25 79 THR A C 1
ATOM 601 O O . THR A 1 79 ? -2.992 17.721 -1.491 1.00 85.25 79 THR A O 1
ATOM 604 N N . ASN A 1 80 ? -5.115 17.456 -2.204 1.00 69.56 80 ASN A N 1
ATOM 605 C CA . ASN A 1 80 ? -4.795 17.569 -3.629 1.00 69.56 80 ASN A CA 1
ATOM 606 C C . ASN A 1 80 ? -4.099 18.909 -3.894 1.00 69.56 80 ASN A C 1
ATOM 608 O O . ASN A 1 80 ? -4.658 19.951 -3.547 1.00 69.56 80 ASN A O 1
ATOM 612 N N . ASN A 1 81 ? -2.882 18.904 -4.443 1.00 58.75 81 ASN A N 1
ATOM 613 C CA . ASN A 1 81 ? -2.229 20.164 -4.763 1.00 58.75 81 ASN A CA 1
ATOM 614 C C . ASN A 1 81 ? -1.234 20.045 -5.916 1.00 58.75 81 ASN A C 1
ATOM 616 O O . ASN A 1 81 ? -0.120 19.556 -5.749 1.00 58.75 81 ASN A O 1
ATOM 620 N N . LEU A 1 82 ? -1.629 20.585 -7.067 1.00 52.22 82 LEU A N 1
ATOM 621 C CA . LEU A 1 82 ? -0.701 20.957 -8.129 1.00 52.22 82 LEU A CA 1
ATOM 622 C C . LEU A 1 82 ? -0.020 22.317 -7.838 1.00 52.22 82 LEU A C 1
ATOM 624 O O . LEU A 1 82 ? 1.016 22.582 -8.435 1.00 52.22 82 LEU A O 1
ATOM 628 N N . PHE A 1 83 ? -0.526 23.156 -6.904 1.00 48.31 83 PHE A N 1
ATOM 629 C CA . PHE A 1 83 ? -0.040 24.538 -6.706 1.00 48.31 83 PHE A CA 1
ATOM 630 C C . PHE A 1 83 ? -0.118 25.076 -5.242 1.00 48.31 83 PHE A C 1
ATOM 632 O O . PHE A 1 83 ? -1.053 25.746 -4.816 1.00 48.31 83 PHE A O 1
ATOM 639 N N . GLY A 1 84 ? 0.941 24.851 -4.456 1.00 44.72 84 GLY A N 1
ATOM 640 C CA . GLY A 1 84 ? 1.629 25.919 -3.698 1.00 44.72 84 GLY A CA 1
ATOM 641 C C . GLY A 1 84 ? 1.103 26.559 -2.388 1.00 44.72 84 GLY A C 1
ATOM 642 O O . GLY A 1 84 ? 1.948 26.905 -1.569 1.00 44.72 84 GLY A O 1
ATOM 643 N N . LEU A 1 85 ? -0.190 26.738 -2.076 1.00 45.09 85 LEU A N 1
ATOM 644 C CA . LEU A 1 85 ? -0.588 27.671 -0.970 1.00 45.09 85 LEU A CA 1
ATOM 645 C C . LEU A 1 85 ? -0.841 27.020 0.417 1.00 45.09 85 LEU A C 1
ATOM 647 O O . LEU A 1 85 ? -1.818 26.302 0.582 1.00 45.09 85 LEU A O 1
ATOM 651 N N . SER A 1 86 ? 0.055 27.198 1.420 1.00 50.66 86 SER A N 1
ATOM 652 C CA . SER A 1 86 ? 0.230 26.340 2.643 1.00 50.66 86 SER A CA 1
ATOM 653 C C . SER A 1 86 ? -0.671 26.560 3.855 1.00 50.66 86 SER A C 1
ATOM 655 O O . SER A 1 86 ? -0.889 25.616 4.615 1.00 50.66 86 SER A O 1
ATOM 657 N N . ILE A 1 87 ? -1.235 27.746 4.039 1.00 49.41 87 ILE A N 1
ATOM 658 C CA . ILE A 1 87 ? -1.681 28.161 5.377 1.00 49.41 87 ILE A CA 1
ATOM 659 C C . ILE A 1 87 ? -3.041 27.544 5.775 1.00 49.41 87 ILE A C 1
ATOM 661 O O . ILE A 1 87 ? -3.232 27.172 6.928 1.00 49.41 87 ILE A O 1
ATOM 665 N N . GLY A 1 88 ? -3.953 27.303 4.823 1.00 55.78 88 GLY A N 1
ATOM 666 C CA . GLY A 1 88 ? -5.230 26.603 5.070 1.00 55.78 88 GLY A CA 1
ATOM 667 C C . GLY A 1 88 ? -5.152 25.066 5.053 1.00 55.78 88 GLY A C 1
ATOM 668 O O . GLY A 1 88 ? -6.111 24.394 5.423 1.00 55.78 88 GLY A O 1
ATOM 669 N N . ARG A 1 89 ? -4.013 24.489 4.637 1.00 65.06 89 ARG A N 1
ATOM 670 C CA . ARG A 1 89 ? -3.861 23.044 4.357 1.00 65.06 89 ARG A CA 1
ATOM 671 C C . ARG A 1 89 ? -3.662 22.199 5.609 1.00 65.06 89 ARG A C 1
ATOM 673 O O . ARG A 1 89 ? -4.277 21.146 5.761 1.00 65.06 89 ARG A O 1
ATOM 680 N N . ASN A 1 90 ? -2.819 22.682 6.520 1.00 71.69 90 ASN A N 1
ATOM 681 C CA . ASN A 1 90 ? -2.542 21.989 7.776 1.00 71.69 90 ASN A CA 1
ATOM 682 C C . ASN A 1 90 ? -3.791 21.898 8.651 1.00 71.69 90 ASN A C 1
ATOM 684 O O . ASN A 1 90 ? -3.971 20.899 9.336 1.00 71.69 90 ASN A O 1
ATOM 688 N N . LYS A 1 91 ? -4.687 22.891 8.571 1.00 80.56 91 LYS A N 1
ATOM 689 C CA . LYS A 1 91 ? -5.935 22.892 9.333 1.00 80.56 91 LYS A CA 1
ATOM 690 C C . LYS A 1 91 ? -6.811 21.687 8.987 1.00 80.56 91 LYS A C 1
ATOM 692 O O . LYS A 1 91 ? -7.198 20.967 9.894 1.00 80.56 91 LYS A O 1
ATOM 697 N N . HIS A 1 92 ? -7.053 21.420 7.702 1.00 84.12 92 HIS A N 1
ATOM 698 C CA . HIS A 1 92 ? -7.907 20.301 7.281 1.00 84.12 92 HIS A CA 1
ATOM 699 C C . HIS A 1 92 ? -7.317 18.925 7.601 1.00 84.12 92 HIS A C 1
ATOM 701 O O . HIS A 1 92 ? -8.062 18.003 7.927 1.00 84.12 92 HIS A O 1
ATOM 707 N N . LEU A 1 93 ? -5.992 18.775 7.504 1.00 87.94 93 LEU A N 1
ATOM 708 C CA . LEU A 1 93 ? -5.320 17.516 7.833 1.00 87.94 93 LEU A CA 1
ATOM 709 C C . LEU A 1 93 ? -5.233 17.283 9.342 1.00 87.94 93 LEU A C 1
ATOM 711 O O . LEU A 1 93 ? -5.409 16.151 9.777 1.00 87.94 93 LEU A O 1
ATOM 715 N N . ASN A 1 94 ? -4.999 18.332 10.131 1.00 89.25 94 ASN A N 1
ATOM 716 C CA . ASN A 1 94 ? -5.043 18.236 11.589 1.00 89.25 94 ASN A CA 1
ATOM 717 C C . ASN A 1 94 ? -6.469 17.926 12.053 1.00 89.25 94 ASN A C 1
ATOM 719 O O . ASN A 1 94 ? -6.664 16.965 12.779 1.00 89.25 94 ASN A O 1
ATOM 723 N N . GLU A 1 95 ? -7.472 18.638 11.532 1.00 90.38 95 GLU A N 1
ATOM 724 C CA . GLU A 1 95 ? -8.884 18.372 11.825 1.00 90.38 95 GLU A CA 1
ATOM 725 C C . GLU A 1 95 ? -9.279 16.935 11.459 1.00 90.38 95 GLU A C 1
ATOM 727 O O . GLU A 1 95 ? -9.945 16.262 12.237 1.00 90.38 95 GLU A O 1
ATOM 732 N N . PHE A 1 96 ? -8.820 16.425 10.311 1.00 91.38 96 PHE A N 1
ATOM 733 C CA . PHE A 1 96 ? -9.009 15.021 9.945 1.00 91.38 96 PHE A CA 1
ATOM 734 C C . PHE A 1 96 ? -8.414 14.062 10.981 1.00 91.38 96 PHE A C 1
ATOM 736 O O . PHE A 1 96 ? -9.113 13.165 11.450 1.00 91.38 96 PHE A O 1
ATOM 743 N N . VAL A 1 97 ? -7.135 14.240 11.323 1.00 93.38 97 VAL A N 1
ATOM 744 C CA . VAL A 1 97 ? -6.421 13.381 12.277 1.00 93.38 97 VAL A CA 1
ATOM 745 C C . VAL A 1 97 ? -7.097 13.421 13.648 1.00 93.38 97 VAL A C 1
ATOM 747 O O . VAL A 1 97 ? -7.379 12.368 14.219 1.00 93.38 97 VAL A O 1
ATOM 750 N N . ASP A 1 98 ? -7.436 14.613 14.133 1.00 93.00 98 ASP A N 1
ATOM 751 C CA . ASP A 1 98 ? -8.104 14.823 15.415 1.00 93.00 98 ASP A CA 1
ATOM 752 C C . ASP A 1 98 ? -9.488 14.159 15.434 1.00 93.00 98 ASP A C 1
ATOM 754 O O . ASP A 1 98 ? -9.819 13.432 16.373 1.00 93.00 98 ASP A O 1
ATOM 758 N N . CYS A 1 99 ? -10.282 14.331 14.369 1.00 92.69 99 CYS A N 1
ATOM 759 C CA . CYS A 1 99 ? -11.588 13.688 14.242 1.00 92.69 99 CYS A CA 1
ATOM 760 C C . CYS A 1 99 ? -11.483 12.160 14.194 1.00 92.69 99 CYS A C 1
ATOM 762 O O . CYS A 1 99 ? -12.278 11.483 14.848 1.00 92.69 99 CYS A O 1
ATOM 764 N N . VAL A 1 100 ? -10.526 11.601 13.445 1.00 94.00 100 VAL A N 1
ATOM 765 C CA . VAL A 1 100 ? -10.323 10.145 13.378 1.00 94.00 100 VAL A CA 1
ATOM 766 C C . VAL A 1 100 ? -9.907 9.599 14.733 1.00 94.00 100 VAL A C 1
ATOM 768 O O . VAL A 1 100 ? -10.486 8.606 15.172 1.00 94.00 100 VAL A O 1
ATOM 771 N N . ASN A 1 101 ? -8.955 10.237 15.412 1.00 94.44 101 ASN A N 1
ATOM 772 C CA . ASN A 1 101 ? -8.490 9.793 16.723 1.00 94.44 101 ASN A CA 1
ATOM 773 C C . ASN A 1 101 ? -9.621 9.857 17.756 1.00 94.44 101 ASN A C 1
ATOM 775 O O . ASN A 1 101 ? -9.895 8.860 18.421 1.00 94.44 101 ASN A O 1
ATOM 779 N N . LEU A 1 102 ? -10.360 10.968 17.820 1.00 93.44 102 LEU A N 1
ATOM 780 C CA . LEU A 1 102 ? -11.497 11.107 18.732 1.00 93.44 102 LEU A CA 1
ATOM 781 C C . LEU A 1 102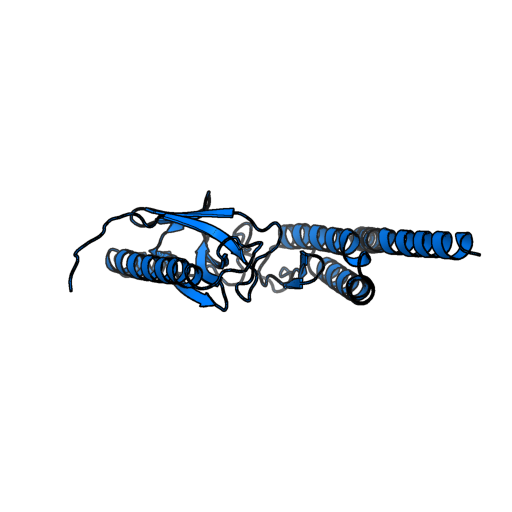 ? -12.593 10.065 18.462 1.00 93.44 102 LEU A C 1
ATOM 783 O O . LEU A 1 102 ? -13.108 9.447 19.395 1.00 93.44 102 LEU A O 1
ATOM 787 N N . ALA A 1 103 ? -12.958 9.855 17.195 1.00 93.06 103 ALA A N 1
ATOM 788 C CA . ALA A 1 103 ? -13.968 8.869 16.822 1.00 93.06 103 ALA A CA 1
ATOM 789 C C . ALA A 1 103 ? -13.497 7.433 17.108 1.00 93.06 103 ALA A C 1
ATOM 791 O O . ALA A 1 103 ? -14.283 6.598 17.551 1.00 93.06 103 ALA A O 1
ATOM 792 N N . THR A 1 104 ? -12.207 7.161 16.904 1.00 94.12 104 THR A N 1
ATOM 793 C CA . THR A 1 104 ? -11.572 5.874 17.204 1.00 94.12 104 THR A CA 1
ATOM 794 C C . THR A 1 104 ? -11.616 5.567 18.695 1.00 94.12 104 THR A C 1
ATOM 796 O O . THR A 1 104 ? -12.046 4.480 19.071 1.00 94.12 104 THR A O 1
ATOM 799 N N . GLU A 1 105 ? -11.249 6.520 19.551 1.00 93.62 105 GLU A N 1
ATOM 800 C CA . GLU A 1 105 ? -11.301 6.335 21.005 1.00 93.62 105 GLU A CA 1
ATOM 801 C C . GLU A 1 105 ? -12.730 6.089 21.497 1.00 93.62 105 GLU A C 1
ATOM 803 O O . GLU A 1 105 ? -12.972 5.151 22.257 1.00 93.62 105 GLU A O 1
ATOM 808 N N . ARG A 1 106 ? -13.712 6.836 20.977 1.00 92.69 106 ARG A N 1
ATOM 809 C CA . ARG A 1 106 ? -15.133 6.590 21.276 1.00 92.69 106 ARG A CA 1
ATOM 810 C C . ARG A 1 106 ? -15.588 5.200 20.839 1.00 92.69 106 ARG A C 1
ATOM 812 O O . ARG A 1 106 ? -16.259 4.512 21.602 1.00 92.69 106 ARG A O 1
ATOM 819 N N . ALA A 1 107 ? -15.218 4.776 19.632 1.00 92.62 107 ALA A N 1
ATOM 820 C CA . ALA A 1 107 ? -15.590 3.465 19.114 1.00 92.62 107 ALA A CA 1
ATOM 821 C C . ALA A 1 107 ? -14.967 2.323 19.932 1.00 92.62 107 ALA A C 1
ATOM 823 O O . ALA A 1 107 ? -15.635 1.324 20.170 1.00 92.62 107 ALA A O 1
ATOM 824 N N . LYS A 1 108 ? -13.715 2.467 20.385 1.00 93.31 108 LYS A N 1
ATOM 825 C CA . LYS A 1 108 ? -13.058 1.479 21.255 1.00 93.31 108 LYS A CA 1
ATOM 826 C C . LYS A 1 108 ? -13.697 1.425 22.644 1.00 93.31 108 LYS A C 1
ATOM 828 O O . LYS A 1 108 ? -13.871 0.335 23.171 1.00 93.31 108 LYS A O 1
ATOM 833 N N . ALA A 1 109 ? -14.070 2.575 23.211 1.00 92.38 109 ALA A N 1
ATOM 834 C CA . ALA A 1 109 ? -14.713 2.655 24.524 1.00 92.38 109 ALA A CA 1
ATOM 835 C C . ALA A 1 109 ? -16.143 2.081 24.544 1.00 92.38 109 ALA A C 1
ATOM 837 O O . ALA A 1 109 ? -16.615 1.647 25.589 1.00 92.38 109 ALA A O 1
ATOM 838 N N . ALA A 1 110 ? -16.832 2.075 23.399 1.00 91.44 110 ALA A N 1
ATOM 839 C CA . ALA A 1 110 ? -18.199 1.566 23.269 1.00 91.44 110 ALA A CA 1
ATOM 840 C C . ALA A 1 110 ? -18.297 0.033 23.136 1.00 91.44 110 ALA A C 1
ATOM 842 O O . ALA A 1 110 ? -19.402 -0.498 23.039 1.00 91.44 110 ALA A O 1
ATOM 843 N N . VAL A 1 111 ? -17.168 -0.676 23.083 1.00 91.75 111 VAL A N 1
ATOM 844 C CA . VAL A 1 111 ? -17.092 -2.115 22.798 1.00 91.75 111 VAL A CA 1
ATOM 845 C C . VAL A 1 111 ? -16.474 -2.839 23.992 1.00 91.75 111 VAL A C 1
ATOM 847 O O . VAL A 1 111 ? -15.606 -2.293 24.674 1.00 91.75 111 VAL A O 1
ATOM 850 N N . SER A 1 112 ? -16.910 -4.070 24.273 1.00 92.69 112 SER A N 1
ATOM 851 C CA . SER A 1 112 ? -16.350 -4.835 25.390 1.00 92.69 112 SER A CA 1
ATOM 852 C C . SER A 1 112 ? -14.871 -5.178 25.157 1.00 92.69 112 SER A C 1
ATOM 854 O O . SER A 1 112 ? -14.410 -5.298 24.020 1.00 92.69 112 SER A O 1
ATOM 856 N N . GLY A 1 113 ? -14.108 -5.391 26.236 1.00 89.44 113 GLY A N 1
ATOM 857 C CA . GLY A 1 113 ? -12.674 -5.702 26.134 1.00 89.44 113 GLY A CA 1
ATOM 858 C C . GLY A 1 113 ? -12.370 -6.931 25.264 1.00 89.44 113 GLY A C 1
ATOM 859 O O . GLY A 1 113 ? -11.414 -6.916 24.490 1.00 89.44 113 GLY A O 1
ATOM 860 N N . ASN A 1 114 ? -13.220 -7.962 25.322 1.00 90.25 114 ASN A N 1
ATOM 861 C CA . ASN A 1 114 ? -13.069 -9.181 24.522 1.00 90.25 114 ASN A CA 1
ATOM 862 C C . ASN A 1 114 ? -13.323 -8.932 23.029 1.00 90.25 114 ASN A C 1
ATOM 864 O O . ASN A 1 114 ? -12.560 -9.395 22.180 1.00 90.25 114 ASN A O 1
ATOM 868 N N . GLU A 1 115 ? -14.370 -8.177 22.698 1.00 88.06 115 GLU A N 1
ATOM 869 C CA . GLU A 1 115 ? -14.685 -7.809 21.315 1.00 88.06 115 GLU A CA 1
ATOM 870 C C . GLU A 1 115 ? -13.611 -6.890 20.723 1.00 88.06 115 GLU A C 1
ATOM 872 O O . GLU A 1 115 ? -13.198 -7.077 19.576 1.00 88.06 115 GLU A O 1
ATOM 877 N N . LEU A 1 116 ? -13.102 -5.939 21.514 1.00 90.56 116 LEU A N 1
ATOM 878 C CA . LEU A 1 116 ? -12.007 -5.066 21.106 1.00 90.56 116 LEU A CA 1
ATOM 879 C C . LEU A 1 116 ? -10.735 -5.875 20.832 1.00 90.56 116 LEU A C 1
ATOM 881 O O . LEU A 1 116 ? -10.115 -5.693 19.783 1.00 90.56 116 LEU A O 1
ATOM 885 N N . ALA A 1 117 ? -10.374 -6.799 21.728 1.00 89.25 117 ALA A N 1
ATOM 886 C CA . ALA A 1 117 ? -9.222 -7.678 21.552 1.00 89.25 117 ALA A CA 1
ATOM 887 C C . ALA A 1 117 ? -9.345 -8.525 20.276 1.00 89.25 117 ALA A C 1
ATOM 889 O O . ALA A 1 117 ? -8.399 -8.589 19.491 1.00 89.25 117 ALA A O 1
ATOM 890 N N . ALA A 1 118 ? -10.519 -9.105 20.013 1.00 88.06 118 ALA A N 1
ATOM 891 C CA . ALA A 1 118 ? -10.772 -9.878 18.799 1.00 88.06 118 ALA A CA 1
ATOM 892 C C . ALA A 1 118 ? -10.700 -9.016 17.524 1.00 88.06 118 ALA A C 1
ATOM 894 O O . ALA A 1 118 ? -10.093 -9.417 16.528 1.00 88.06 118 ALA A O 1
ATOM 895 N N . ALA A 1 119 ? -11.269 -7.807 17.550 1.00 87.06 119 ALA A N 1
ATOM 896 C CA . ALA A 1 119 ? -11.220 -6.873 16.425 1.00 87.06 119 ALA A CA 1
ATOM 897 C C . ALA A 1 119 ? -9.798 -6.364 16.139 1.00 87.06 119 ALA A C 1
ATOM 899 O O . ALA A 1 119 ? -9.465 -6.055 14.993 1.00 87.06 119 ALA A O 1
ATOM 900 N N . GLN A 1 120 ? -8.962 -6.278 17.175 1.00 90.12 120 GLN A N 1
ATOM 901 C CA . GLN A 1 120 ? -7.602 -5.750 17.112 1.00 90.12 120 GLN A CA 1
ATOM 902 C C . GLN A 1 120 ? -6.502 -6.808 17.017 1.00 90.12 120 GLN A C 1
ATOM 904 O O . GLN A 1 120 ? -5.331 -6.427 16.866 1.00 90.12 120 GLN A O 1
ATOM 909 N N . ALA A 1 121 ? -6.863 -8.089 17.084 1.00 88.56 121 ALA A N 1
ATOM 910 C CA . ALA A 1 121 ? -5.963 -9.210 16.881 1.00 88.56 121 ALA A CA 1
ATOM 911 C C . ALA A 1 121 ? -5.461 -9.196 15.435 1.00 88.56 121 ALA A C 1
ATOM 913 O O . ALA A 1 121 ? -6.210 -9.483 14.498 1.00 88.56 121 ALA A O 1
ATOM 914 N N . ALA A 1 122 ? -4.191 -8.826 15.257 1.00 80.50 122 ALA A N 1
ATOM 915 C CA . ALA A 1 122 ? -3.553 -8.824 13.951 1.00 80.50 122 ALA A CA 1
ATOM 916 C C . ALA A 1 122 ? -3.573 -10.235 13.351 1.00 80.50 122 ALA A C 1
ATOM 918 O O . ALA A 1 122 ? -3.433 -11.238 14.056 1.00 80.50 122 ALA A O 1
ATOM 919 N N . ALA A 1 123 ? -3.729 -10.306 12.032 1.00 78.56 123 ALA A N 1
ATOM 920 C CA . ALA A 1 123 ? -3.523 -11.549 11.319 1.00 78.56 123 ALA A CA 1
ATOM 921 C C . ALA A 1 123 ? -2.090 -12.054 11.575 1.00 78.56 123 ALA A C 1
ATOM 923 O O . ALA A 1 123 ? -1.167 -11.237 11.661 1.00 78.56 123 ALA A O 1
ATOM 924 N N . PRO A 1 124 ? -1.881 -13.376 11.678 1.00 77.75 124 PRO A N 1
ATOM 925 C CA . PRO A 1 124 ? -0.548 -13.952 11.757 1.00 77.75 124 PRO A CA 1
ATOM 926 C C . PRO A 1 124 ? 0.375 -13.417 10.663 1.00 77.75 124 PRO A C 1
ATOM 928 O O . PRO A 1 124 ? -0.075 -13.129 9.550 1.00 77.75 124 PRO A O 1
ATOM 931 N N . ALA A 1 125 ? 1.666 -13.302 10.978 1.00 69.56 125 ALA A N 1
ATOM 932 C CA . ALA A 1 125 ? 2.661 -12.708 10.087 1.00 69.56 125 ALA A CA 1
ATOM 933 C C . ALA A 1 125 ? 2.785 -13.429 8.730 1.00 69.56 125 ALA A C 1
ATOM 935 O O . ALA A 1 125 ? 3.267 -12.839 7.773 1.00 69.56 125 ALA A O 1
ATOM 936 N N . ASP A 1 126 ? 2.320 -14.672 8.615 1.00 71.00 126 ASP A N 1
ATOM 937 C CA . ASP A 1 126 ? 2.272 -15.468 7.386 1.00 71.00 126 ASP A CA 1
ATOM 938 C C . ASP A 1 126 ? 0.985 -15.267 6.559 1.00 71.00 126 ASP A C 1
ATOM 940 O O . ASP A 1 126 ? 0.742 -15.977 5.583 1.00 71.00 126 ASP A O 1
ATOM 944 N N . THR A 1 127 ? 0.147 -14.288 6.910 1.00 76.00 127 THR A N 1
ATOM 945 C CA . THR A 1 127 ? -1.110 -14.024 6.202 1.00 76.00 127 THR A CA 1
ATOM 946 C C . THR A 1 127 ? -0.878 -13.163 4.965 1.00 76.00 127 THR A C 1
ATOM 948 O O . THR A 1 127 ? -0.392 -12.031 5.042 1.00 76.00 127 THR A O 1
ATOM 951 N N . CYS A 1 128 ? -1.295 -13.655 3.797 1.00 76.62 128 CYS A N 1
ATOM 952 C CA . CYS A 1 128 ? -1.206 -12.874 2.569 1.00 76.62 128 CYS A CA 1
ATOM 953 C C . CYS A 1 128 ? -2.063 -11.593 2.632 1.00 76.62 128 CYS A C 1
ATOM 955 O O . CYS A 1 128 ? -3.281 -11.645 2.789 1.00 76.62 128 CYS A O 1
ATOM 957 N N . HIS A 1 129 ? -1.439 -10.447 2.361 1.00 74.12 129 HIS A N 1
ATOM 958 C CA . HIS A 1 129 ? -2.043 -9.115 2.324 1.00 74.12 129 HIS A CA 1
ATOM 959 C C . HIS A 1 129 ? -3.193 -8.950 1.317 1.00 74.12 129 HIS A C 1
ATOM 961 O O . HIS A 1 129 ? -4.011 -8.050 1.512 1.00 74.12 129 HIS A O 1
ATOM 967 N N . ASP A 1 130 ? -3.238 -9.753 0.247 1.00 76.50 130 ASP A N 1
ATOM 968 C CA . ASP A 1 130 ? -4.195 -9.600 -0.862 1.00 76.50 130 ASP A CA 1
ATOM 969 C C . ASP A 1 130 ? -5.315 -10.645 -0.861 1.00 76.50 130 ASP A C 1
ATOM 971 O O . ASP A 1 130 ? -6.420 -10.323 -1.298 1.00 76.50 130 ASP A O 1
ATOM 975 N N . CYS A 1 131 ? -5.094 -11.861 -0.344 1.00 79.56 131 CYS A N 1
ATOM 976 C CA . CYS A 1 131 ? -6.139 -12.895 -0.260 1.00 79.56 131 CYS A CA 1
ATOM 977 C C . CYS A 1 131 ? -6.434 -13.430 1.143 1.00 79.56 131 CYS A C 1
ATOM 979 O O . CYS A 1 131 ? -7.437 -14.114 1.303 1.00 79.56 131 CYS A O 1
ATOM 981 N N . GLY A 1 132 ? -5.619 -13.130 2.157 1.00 73.31 132 GLY A N 1
ATOM 982 C CA . GLY A 1 132 ? -5.817 -13.648 3.516 1.00 73.31 132 GLY A CA 1
ATOM 983 C C . GLY A 1 132 ? -5.464 -15.121 3.707 1.00 73.31 132 GLY A C 1
ATOM 984 O O . GLY A 1 132 ? -5.621 -15.633 4.810 1.00 73.31 132 GLY A O 1
ATOM 985 N N . VAL A 1 133 ? -4.995 -15.808 2.660 1.00 76.94 133 VAL A N 1
ATOM 986 C CA . VAL A 1 133 ? -4.526 -17.194 2.773 1.00 76.94 133 VAL A CA 1
ATOM 987 C C . VAL A 1 133 ? -3.327 -17.235 3.720 1.00 76.94 133 VAL A C 1
ATOM 989 O O . VAL A 1 133 ? -2.396 -16.437 3.570 1.00 76.94 133 VAL A O 1
ATOM 992 N N . ARG A 1 134 ? -3.392 -18.158 4.683 1.00 71.88 134 ARG A N 1
ATOM 993 C CA . ARG A 1 134 ? -2.313 -18.521 5.610 1.00 71.88 134 ARG A CA 1
ATOM 994 C C . ARG A 1 134 ? -1.472 -19.641 5.010 1.00 71.88 134 ARG A C 1
ATOM 996 O O . ARG A 1 134 ? -1.986 -20.430 4.217 1.00 71.88 134 ARG A O 1
ATOM 1003 N N . GLY A 1 135 ? -0.206 -19.730 5.385 1.00 57.12 135 GLY A N 1
ATOM 1004 C CA . GLY A 1 135 ? 0.677 -20.744 4.827 1.00 57.12 135 GLY A CA 1
ATOM 1005 C C . GLY A 1 135 ? 2.019 -20.761 5.532 1.00 57.12 135 GLY A C 1
ATOM 1006 O O . GLY A 1 135 ? 2.905 -19.977 5.200 1.00 57.12 135 GLY A O 1
ATOM 1007 N N . GLY A 1 136 ? 2.154 -21.688 6.479 1.00 52.31 136 GLY A N 1
ATOM 1008 C CA . GLY A 1 136 ? 3.411 -22.025 7.127 1.00 52.31 136 GLY A CA 1
ATOM 1009 C C . GLY A 1 136 ? 4.330 -22.811 6.192 1.00 52.31 136 GLY A C 1
ATOM 1010 O O . GLY A 1 136 ? 4.059 -23.961 5.882 1.00 52.31 136 GLY A O 1
ATOM 1011 N N . GLU A 1 137 ? 5.387 -22.148 5.730 1.00 41.62 137 GLU A N 1
ATOM 1012 C CA . GLU A 1 137 ? 6.766 -22.624 5.526 1.00 41.62 137 GLU A CA 1
ATOM 1013 C C . GLU A 1 137 ? 7.589 -21.434 4.973 1.00 41.62 137 GLU A C 1
ATOM 1015 O O . GLU A 1 137 ? 7.024 -20.553 4.316 1.00 41.62 137 GLU A O 1
ATOM 1020 N N . PRO A 1 138 ? 8.914 -21.341 5.202 1.00 45.19 138 PRO A N 1
ATOM 1021 C CA . PRO A 1 138 ? 9.700 -20.113 4.993 1.00 45.19 138 PRO A CA 1
ATOM 1022 C C . PRO A 1 138 ? 9.940 -19.707 3.516 1.00 45.19 138 PRO A C 1
ATOM 1024 O O . PRO A 1 138 ? 10.813 -18.892 3.229 1.00 45.19 138 PRO A O 1
ATOM 1027 N N . LEU A 1 139 ? 9.164 -20.220 2.553 1.00 45.88 139 LEU A N 1
ATOM 1028 C CA . LEU A 1 139 ? 9.440 -20.142 1.107 1.00 45.88 139 LEU A CA 1
ATOM 1029 C C . LEU A 1 139 ? 8.358 -19.443 0.253 1.00 45.88 139 LEU A C 1
ATOM 1031 O O . LEU A 1 139 ? 8.335 -19.604 -0.971 1.00 45.88 139 LEU A O 1
ATOM 1035 N N . ALA A 1 140 ? 7.474 -18.629 0.839 1.00 44.78 140 ALA A N 1
ATOM 1036 C CA . ALA A 1 140 ? 6.404 -17.944 0.093 1.00 44.78 140 ALA A CA 1
ATOM 1037 C C . ALA A 1 140 ? 6.280 -16.435 0.379 1.00 44.78 140 ALA A C 1
ATOM 1039 O O . ALA A 1 140 ? 5.175 -15.901 0.380 1.00 44.78 140 ALA A O 1
ATOM 1040 N N . PHE A 1 141 ? 7.399 -15.732 0.586 1.00 50.81 141 PHE A N 1
ATOM 1041 C CA . PHE A 1 141 ? 7.403 -14.304 0.931 1.00 50.81 141 PHE A CA 1
ATOM 1042 C C . PHE A 1 141 ? 8.128 -13.459 -0.117 1.00 50.81 141 PHE A C 1
ATOM 1044 O O . PHE A 1 141 ? 9.348 -13.363 -0.101 1.00 50.81 141 PHE A O 1
ATOM 1051 N N . GLY A 1 142 ? 7.385 -12.812 -1.017 1.00 47.88 142 GLY A N 1
ATOM 1052 C CA . GLY A 1 142 ? 7.961 -11.877 -1.985 1.00 47.88 142 GLY A CA 1
ATOM 1053 C C . GLY A 1 142 ? 7.959 -10.434 -1.494 1.00 47.88 142 GLY A C 1
ATOM 1054 O O . GLY A 1 142 ? 6.894 -9.838 -1.343 1.00 47.88 142 GLY A O 1
ATOM 1055 N N . ARG A 1 143 ? 9.140 -9.823 -1.327 1.00 47.78 143 ARG A N 1
ATOM 1056 C CA . ARG A 1 143 ? 9.252 -8.355 -1.302 1.00 47.78 143 ARG A CA 1
ATOM 1057 C C . ARG A 1 143 ? 9.135 -7.845 -2.734 1.00 47.78 143 ARG A C 1
ATOM 1059 O O . ARG A 1 143 ? 10.011 -8.097 -3.562 1.00 47.78 143 ARG A O 1
ATOM 1066 N N . VAL A 1 144 ? 8.052 -7.132 -3.026 1.00 48.72 144 VAL A N 1
ATOM 1067 C CA . VAL A 1 144 ? 7.862 -6.500 -4.332 1.00 48.72 144 VAL A CA 1
ATOM 1068 C C . VAL A 1 144 ? 8.302 -5.044 -4.252 1.00 48.72 144 VAL A C 1
ATOM 1070 O O . VAL A 1 144 ? 7.802 -4.263 -3.439 1.00 48.72 144 VAL A O 1
ATOM 1073 N N . TYR A 1 145 ? 9.252 -4.684 -5.106 1.00 48.69 145 TYR A N 1
ATOM 1074 C CA . TYR A 1 145 ? 9.658 -3.302 -5.325 1.00 48.69 145 TYR A CA 1
ATOM 1075 C C . TYR A 1 145 ? 8.641 -2.694 -6.284 1.00 48.69 145 TYR A C 1
ATOM 1077 O O . TYR A 1 145 ? 8.453 -3.250 -7.355 1.00 48.69 145 TYR A O 1
ATOM 1085 N N . GLY A 1 146 ? 7.925 -1.640 -5.894 1.00 44.00 146 GLY A N 1
ATOM 1086 C CA . GLY A 1 146 ? 6.949 -0.949 -6.737 1.00 44.00 146 GLY A CA 1
ATOM 1087 C C . GLY A 1 146 ? 7.512 0.361 -7.290 1.00 44.00 146 GLY A C 1
ATOM 1088 O O . GLY A 1 146 ? 8.469 0.926 -6.764 1.00 44.00 146 GLY A O 1
ATOM 1089 N N . PHE A 1 147 ? 6.914 0.848 -8.370 1.00 44.41 147 PHE A N 1
ATOM 1090 C CA . PHE A 1 147 ? 7.260 2.122 -8.994 1.00 44.41 147 PHE A CA 1
ATOM 1091 C C . PHE A 1 147 ? 6.127 3.127 -8.783 1.00 44.41 147 PHE A C 1
ATOM 1093 O O . PHE A 1 147 ? 4.967 2.784 -9.020 1.00 44.41 147 PHE A O 1
ATOM 1100 N N . VAL A 1 148 ? 6.454 4.361 -8.380 1.00 42.78 148 VAL A N 1
ATOM 1101 C CA . VAL A 1 148 ? 5.511 5.486 -8.384 1.00 42.78 148 VAL A CA 1
ATOM 1102 C C . VAL A 1 148 ? 6.208 6.730 -8.934 1.00 42.78 148 VAL A C 1
ATOM 1104 O O . VAL A 1 148 ? 6.821 7.503 -8.206 1.00 42.78 148 VAL A O 1
ATOM 1107 N N . SER A 1 149 ? 6.005 6.949 -10.234 1.00 38.12 149 SER A N 1
ATOM 1108 C CA . SER A 1 149 ? 6.397 8.132 -11.010 1.00 38.12 149 SER A CA 1
ATOM 1109 C C . SER A 1 149 ? 7.903 8.299 -11.241 1.00 38.12 149 SER A C 1
ATOM 1111 O O . SER A 1 149 ? 8.731 7.854 -10.454 1.00 38.12 149 SER A O 1
ATOM 1113 N N . ILE A 1 150 ? 8.228 8.956 -12.357 1.00 45.59 150 ILE A N 1
ATOM 1114 C CA . ILE A 1 150 ? 9.546 9.205 -12.980 1.00 45.59 150 ILE A CA 1
ATOM 1115 C C . ILE A 1 150 ? 10.664 9.616 -11.987 1.00 45.59 150 ILE A C 1
ATOM 1117 O O . ILE A 1 150 ? 11.845 9.533 -12.320 1.00 45.59 150 ILE A O 1
ATOM 1121 N N . THR A 1 151 ? 10.323 10.001 -10.754 1.00 44.25 151 THR A N 1
ATOM 1122 C CA . THR A 1 151 ? 11.235 10.519 -9.729 1.00 44.25 151 THR A CA 1
ATOM 1123 C C . THR A 1 151 ? 11.286 9.738 -8.402 1.00 44.25 151 THR A C 1
ATOM 1125 O O . THR A 1 151 ? 12.260 9.927 -7.669 1.00 44.25 151 THR A O 1
ATOM 1128 N N . ARG A 1 152 ? 10.329 8.851 -8.051 1.00 49.03 152 ARG A N 1
ATOM 1129 C CA . ARG A 1 152 ? 10.307 8.171 -6.729 1.00 49.03 152 ARG A CA 1
ATOM 1130 C C . ARG A 1 152 ? 10.042 6.656 -6.808 1.00 49.03 152 ARG A C 1
ATOM 1132 O O . ARG A 1 152 ? 9.069 6.164 -7.367 1.00 49.03 152 ARG A O 1
ATOM 1139 N N . TRP A 1 153 ? 10.924 5.882 -6.180 1.00 51.94 153 TRP A N 1
ATOM 1140 C CA . TRP A 1 153 ? 10.851 4.417 -6.128 1.00 51.94 153 TRP A CA 1
ATOM 1141 C C . TRP A 1 153 ? 10.281 3.999 -4.772 1.00 51.94 153 TRP A C 1
ATOM 1143 O O . TRP A 1 153 ? 10.899 4.278 -3.744 1.00 51.94 153 TRP A O 1
ATOM 1153 N N . THR A 1 154 ? 9.109 3.355 -4.732 1.00 50.41 154 THR A N 1
ATOM 1154 C CA . THR A 1 154 ? 8.451 2.993 -3.467 1.00 50.41 154 THR A CA 1
ATOM 1155 C C . THR A 1 154 ? 8.399 1.481 -3.286 1.00 50.41 154 THR A C 1
ATOM 1157 O O . THR A 1 154 ? 7.860 0.722 -4.086 1.00 50.41 154 THR A O 1
ATOM 1160 N N . THR A 1 155 ? 8.954 0.992 -2.181 1.00 49.94 155 THR A N 1
ATOM 1161 C CA . THR A 1 155 ? 8.689 -0.386 -1.758 1.00 49.94 155 THR A CA 1
ATOM 1162 C C . THR A 1 155 ? 7.352 -0.422 -1.029 1.00 49.94 155 THR A C 1
ATOM 1164 O O . THR A 1 155 ? 6.970 0.542 -0.369 1.00 49.94 155 THR A O 1
ATOM 1167 N N . SER A 1 156 ? 6.618 -1.525 -1.106 1.00 50.59 156 SER A N 1
ATOM 1168 C CA . SER A 1 156 ? 5.549 -1.807 -0.147 1.00 50.59 156 SER A CA 1
ATOM 1169 C C . SER A 1 156 ? 5.916 -3.124 0.527 1.00 50.59 156 SER A C 1
ATOM 1171 O O . SER A 1 156 ? 5.737 -4.177 -0.090 1.00 50.59 156 SER A O 1
ATOM 1173 N N . PRO A 1 157 ? 6.527 -3.101 1.730 1.00 53.81 157 PRO A N 1
ATOM 1174 C CA . PRO A 1 157 ? 6.751 -4.317 2.483 1.00 53.81 157 PRO A CA 1
ATOM 1175 C C . PRO A 1 157 ? 5.379 -4.911 2.773 1.00 53.81 157 PRO A C 1
ATOM 1177 O O . PRO A 1 157 ? 4.490 -4.254 3.311 1.00 53.81 157 PRO A O 1
ATOM 1180 N N . GLY A 1 158 ? 5.188 -6.145 2.344 1.00 59.91 158 GLY A N 1
ATOM 1181 C CA . GLY A 1 158 ? 3.971 -6.878 2.608 1.00 59.91 158 GLY A CA 1
ATOM 1182 C C . GLY A 1 158 ? 4.217 -8.352 2.398 1.00 59.91 158 GLY A C 1
ATOM 1183 O O . GLY A 1 158 ? 5.091 -8.745 1.624 1.00 59.91 158 GLY A O 1
ATOM 1184 N N . VAL A 1 159 ? 3.450 -9.152 3.118 1.00 68.69 159 VAL A N 1
ATOM 1185 C CA . VAL A 1 159 ? 3.445 -10.597 2.954 1.00 68.69 159 VAL A CA 1
ATOM 1186 C C . VAL A 1 159 ? 2.456 -10.934 1.849 1.00 68.69 159 VAL A C 1
ATOM 1188 O O . VAL A 1 159 ? 1.273 -10.628 1.949 1.00 68.69 159 VAL A O 1
ATOM 1191 N N . TYR A 1 160 ? 2.931 -11.530 0.758 1.00 74.94 160 TYR A N 1
ATOM 1192 C CA . TYR A 1 160 ? 2.102 -11.912 -0.385 1.00 74.94 160 TYR A CA 1
ATOM 1193 C C . TYR A 1 160 ? 2.328 -13.384 -0.700 1.00 74.94 160 TYR A C 1
ATOM 1195 O O . TYR A 1 160 ? 3.477 -13.798 -0.814 1.00 74.94 160 TYR A O 1
ATOM 1203 N N . CYS A 1 161 ? 1.254 -14.150 -0.915 1.00 77.88 161 CYS A N 1
ATOM 1204 C CA . CYS A 1 161 ? 1.380 -15.499 -1.457 1.00 77.88 161 CYS A CA 1
ATOM 1205 C C . CYS A 1 161 ? 2.027 -15.446 -2.850 1.00 77.88 161 CYS A C 1
ATOM 1207 O O . CYS A 1 161 ? 1.936 -14.423 -3.540 1.00 77.88 161 CYS A O 1
ATOM 1209 N N . LYS A 1 162 ? 2.639 -16.551 -3.299 1.00 77.50 162 LYS A N 1
ATOM 1210 C CA . LYS A 1 162 ? 3.385 -16.593 -4.571 1.00 77.50 162 LYS A CA 1
ATOM 1211 C C . LYS A 1 162 ? 2.581 -16.055 -5.759 1.00 77.50 162 LYS A C 1
ATOM 1213 O O . LYS A 1 162 ? 3.132 -15.321 -6.574 1.00 77.50 162 LYS A O 1
ATOM 1218 N N . ALA A 1 163 ? 1.277 -16.328 -5.838 1.00 83.06 163 ALA A N 1
ATOM 1219 C CA . ALA A 1 163 ? 0.417 -15.803 -6.902 1.00 83.06 163 ALA A CA 1
ATOM 1220 C C . ALA A 1 163 ? 0.323 -14.259 -6.892 1.00 83.06 163 ALA A C 1
ATOM 1222 O O . ALA A 1 163 ? 0.538 -13.611 -7.918 1.00 83.06 163 ALA A O 1
ATOM 1223 N N . HIS A 1 164 ? 0.071 -13.643 -5.730 1.00 83.31 164 HIS A N 1
ATOM 1224 C CA . HIS A 1 164 ? -0.001 -12.180 -5.606 1.00 83.31 164 HIS A CA 1
ATOM 1225 C C . HIS A 1 164 ? 1.374 -11.512 -5.722 1.00 83.31 164 HIS A C 1
ATOM 1227 O O . HIS A 1 164 ? 1.487 -10.458 -6.354 1.00 83.31 164 HIS A O 1
ATOM 1233 N N . ALA A 1 165 ? 2.424 -12.144 -5.187 1.00 79.56 165 ALA A N 1
ATOM 1234 C CA . ALA A 1 165 ? 3.806 -11.707 -5.366 1.00 79.56 165 ALA A CA 1
ATOM 1235 C C . ALA A 1 165 ? 4.193 -11.700 -6.854 1.00 79.56 165 ALA A C 1
ATOM 1237 O O . ALA A 1 165 ? 4.731 -10.708 -7.340 1.00 79.56 165 ALA A O 1
ATOM 1238 N N . THR A 1 166 ? 3.824 -12.751 -7.595 1.00 82.75 166 THR A N 1
ATOM 1239 C CA . THR A 1 166 ? 4.009 -12.848 -9.052 1.00 82.75 166 THR A CA 1
ATOM 1240 C C . THR A 1 166 ? 3.314 -11.704 -9.772 1.00 82.75 166 THR A C 1
ATOM 1242 O O . THR A 1 166 ? 3.961 -10.958 -10.500 1.00 82.75 166 THR A O 1
ATOM 1245 N N . LYS A 1 167 ? 2.007 -11.519 -9.546 1.00 85.19 167 LYS A N 1
ATOM 1246 C CA . LYS A 1 167 ? 1.212 -10.484 -10.224 1.00 85.19 167 LYS A CA 1
ATOM 1247 C C . LYS A 1 167 ? 1.793 -9.085 -10.008 1.00 85.19 167 LYS A C 1
ATOM 1249 O O . LYS A 1 167 ? 1.932 -8.311 -10.955 1.00 85.19 167 LYS A O 1
ATOM 1254 N N . ARG A 1 168 ? 2.147 -8.760 -8.762 1.00 80.44 168 ARG A N 1
ATOM 1255 C CA . ARG A 1 168 ? 2.743 -7.466 -8.406 1.00 80.44 168 ARG A CA 1
ATOM 1256 C C . ARG A 1 168 ? 4.158 -7.316 -8.976 1.00 80.44 168 ARG A C 1
ATOM 1258 O O . ARG A 1 168 ? 4.465 -6.256 -9.512 1.00 80.44 168 ARG A O 1
ATOM 1265 N N . GLY A 1 169 ? 4.987 -8.359 -8.907 1.00 81.62 169 GLY A N 1
ATOM 1266 C CA . GLY A 1 169 ? 6.349 -8.362 -9.450 1.00 81.62 169 GLY A CA 1
ATOM 1267 C C . GLY A 1 169 ? 6.382 -8.212 -10.971 1.00 81.62 169 GLY A C 1
ATOM 1268 O O . GLY A 1 169 ? 7.139 -7.394 -11.480 1.00 81.62 169 GLY A O 1
ATOM 1269 N N . VAL A 1 170 ? 5.499 -8.911 -11.692 1.00 86.12 170 VAL A N 1
ATOM 1270 C CA . VAL A 1 170 ? 5.317 -8.777 -13.147 1.00 86.12 170 VAL A CA 1
ATOM 1271 C C . VAL A 1 170 ? 4.929 -7.351 -13.508 1.00 86.12 170 VAL A C 1
ATOM 1273 O O . VAL A 1 170 ? 5.576 -6.728 -14.347 1.00 86.12 170 VAL A O 1
ATOM 1276 N N . ARG A 1 171 ? 3.897 -6.810 -12.849 1.00 84.44 171 ARG A N 1
ATOM 1277 C CA . ARG A 1 171 ? 3.448 -5.439 -13.097 1.00 84.44 171 ARG A CA 1
ATOM 1278 C C . ARG A 1 171 ? 4.573 -4.441 -12.845 1.00 84.44 171 ARG A C 1
ATOM 1280 O O . ARG A 1 171 ? 4.762 -3.534 -13.646 1.00 84.44 171 ARG A O 1
ATOM 1287 N N . SER A 1 172 ? 5.316 -4.607 -11.754 1.00 81.00 172 SER A N 1
ATOM 1288 C CA . SER A 1 172 ? 6.427 -3.715 -11.438 1.00 81.00 172 SER A CA 1
ATOM 1289 C C . SER A 1 172 ? 7.569 -3.811 -12.448 1.00 81.00 172 SER A C 1
ATOM 1291 O O . SER A 1 172 ? 8.063 -2.779 -12.895 1.00 81.00 172 SER A O 1
ATOM 1293 N N . LEU A 1 173 ? 7.948 -5.025 -12.861 1.00 84.38 173 LEU A N 1
ATOM 1294 C CA . LEU A 1 173 ? 8.971 -5.253 -13.882 1.00 84.38 173 LEU A CA 1
ATOM 1295 C C . LEU A 1 173 ? 8.602 -4.563 -15.201 1.00 84.38 173 LEU A C 1
ATOM 1297 O O . LEU A 1 173 ? 9.418 -3.828 -15.750 1.00 84.38 173 LEU A O 1
ATOM 1301 N N . LEU A 1 174 ? 7.364 -4.748 -15.669 1.00 85.06 174 LEU A N 1
ATOM 1302 C CA . LEU A 1 174 ? 6.880 -4.141 -16.910 1.00 85.06 174 LEU A CA 1
ATOM 1303 C C . LEU A 1 174 ? 6.800 -2.615 -16.808 1.00 85.06 174 LEU A C 1
ATOM 1305 O O . LEU A 1 174 ? 7.253 -1.924 -17.712 1.00 85.06 174 LEU A O 1
ATOM 1309 N N . LEU A 1 175 ? 6.277 -2.071 -15.705 1.00 80.12 175 LEU A N 1
ATOM 1310 C CA . LEU A 1 175 ? 6.206 -0.619 -15.513 1.00 80.12 175 LEU A CA 1
ATOM 1311 C C . LEU A 1 175 ? 7.594 0.016 -15.383 1.00 80.12 175 LEU A C 1
ATOM 1313 O O . LEU A 1 175 ? 7.828 1.075 -15.957 1.00 80.12 175 LEU A O 1
ATOM 1317 N N . THR A 1 176 ? 8.518 -0.638 -14.678 1.00 80.12 176 THR A N 1
ATOM 1318 C CA . THR A 1 176 ? 9.922 -0.210 -14.580 1.00 80.12 176 THR A CA 1
ATOM 1319 C C . THR A 1 176 ? 10.569 -0.201 -15.961 1.00 80.12 176 THR A C 1
ATOM 1321 O O . THR A 1 176 ? 11.199 0.783 -16.337 1.00 80.12 176 THR A O 1
ATOM 1324 N N . GLY A 1 177 ? 10.371 -1.274 -16.730 1.00 83.12 177 GLY A N 1
ATOM 1325 C CA . GLY A 1 177 ? 10.883 -1.388 -18.089 1.00 83.12 177 GLY A CA 1
ATOM 1326 C C . GLY A 1 177 ? 10.232 -0.430 -19.079 1.00 83.12 177 GLY A C 1
ATOM 1327 O O . GLY A 1 177 ? 10.882 -0.024 -20.025 1.00 83.12 177 GLY A O 1
ATOM 1328 N N . LEU A 1 178 ? 8.980 -0.021 -18.883 1.00 84.38 178 LEU A N 1
ATOM 1329 C CA . LEU A 1 178 ? 8.327 0.925 -19.786 1.00 84.38 178 LEU A CA 1
ATOM 1330 C C . LEU A 1 178 ? 8.665 2.375 -19.440 1.00 84.38 178 LEU A C 1
ATOM 1332 O O . LEU A 1 178 ? 8.870 3.174 -20.342 1.00 84.38 178 LEU A O 1
ATOM 1336 N N . LEU A 1 179 ? 8.699 2.732 -18.153 1.00 80.31 179 LEU A N 1
ATOM 1337 C CA . LEU A 1 179 ? 8.745 4.129 -17.700 1.00 80.31 179 LEU A CA 1
ATOM 1338 C C . LEU A 1 179 ? 10.125 4.577 -17.204 1.00 80.31 179 LEU A C 1
ATOM 1340 O O . LEU A 1 179 ? 10.360 5.771 -17.032 1.00 80.31 179 LEU A O 1
ATOM 1344 N N . GLY A 1 180 ? 11.038 3.642 -16.955 1.00 78.50 180 GLY A N 1
ATOM 1345 C CA . GLY A 1 180 ? 12.338 3.942 -16.366 1.00 78.50 180 GLY A CA 1
ATOM 1346 C C . GLY A 1 180 ? 13.323 4.647 -17.305 1.00 78.50 180 GLY A C 1
ATOM 1347 O O . GLY A 1 180 ? 14.236 5.322 -16.839 1.00 78.50 180 GLY A O 1
ATOM 1348 N N . TRP A 1 181 ? 13.138 4.541 -18.621 1.00 82.81 181 TRP A N 1
ATOM 1349 C CA . TRP A 1 181 ? 14.141 4.959 -19.611 1.00 82.81 181 TRP A CA 1
ATOM 1350 C C . TRP A 1 181 ? 14.029 6.414 -20.077 1.00 82.81 181 TRP A C 1
ATOM 1352 O O . TRP A 1 181 ? 14.919 6.897 -20.767 1.00 82.81 181 TRP A O 1
ATOM 1362 N N . TRP A 1 182 ? 12.969 7.128 -19.692 1.00 77.38 182 TRP A N 1
ATOM 1363 C CA . TRP A 1 182 ? 12.650 8.463 -20.224 1.00 77.38 182 TRP A CA 1
ATOM 1364 C C . TRP A 1 182 ? 13.372 9.628 -19.529 1.00 77.38 182 TRP A C 1
ATOM 1366 O O . TRP A 1 182 ? 13.103 10.787 -19.828 1.00 77.38 182 TRP A O 1
ATOM 1376 N N . SER A 1 183 ? 14.265 9.362 -18.574 1.00 74.06 183 SER A N 1
ATOM 1377 C CA . SER A 1 183 ? 15.102 10.394 -17.947 1.00 74.06 183 SER A CA 1
ATOM 1378 C C . SER A 1 183 ? 16.521 9.880 -17.741 1.00 74.06 183 SER A C 1
ATOM 1380 O O . SER A 1 183 ? 16.713 8.681 -17.568 1.00 74.06 183 SER A O 1
ATOM 1382 N N . LEU A 1 184 ? 17.522 10.768 -17.699 1.00 71.56 184 LEU A N 1
ATOM 1383 C CA . LEU A 1 184 ? 18.922 10.374 -17.477 1.00 71.56 184 LEU A CA 1
ATOM 1384 C C . LEU A 1 184 ? 19.108 9.630 -16.141 1.00 71.56 184 LEU A C 1
ATOM 1386 O O . LEU A 1 184 ? 19.739 8.576 -16.078 1.00 71.56 184 LEU A O 1
ATOM 1390 N N . VAL A 1 185 ? 18.496 10.145 -15.068 1.00 72.38 185 VAL A N 1
ATOM 1391 C CA . VAL A 1 185 ? 18.501 9.496 -13.744 1.00 72.38 185 VAL A CA 1
ATOM 1392 C C . VAL A 1 185 ? 17.767 8.155 -13.790 1.00 72.38 185 VAL A C 1
ATOM 1394 O O . VAL A 1 185 ? 18.212 7.178 -13.181 1.00 72.38 185 VAL A O 1
ATOM 1397 N N . GLY A 1 186 ? 16.652 8.100 -14.517 1.00 71.75 186 GLY A N 1
ATOM 1398 C CA . GLY A 1 186 ? 15.899 6.881 -14.762 1.00 71.75 186 GLY A CA 1
ATOM 1399 C C . GLY A 1 186 ? 16.745 5.835 -15.481 1.00 71.75 186 GLY A C 1
ATOM 1400 O O . GLY A 1 186 ? 16.882 4.727 -14.971 1.00 71.75 186 GLY A O 1
ATOM 1401 N N . PHE A 1 187 ? 17.391 6.187 -16.590 1.00 75.62 187 PHE A N 1
ATOM 1402 C CA . PHE A 1 187 ? 18.217 5.294 -17.402 1.00 75.62 187 PHE A CA 1
ATOM 1403 C C . PHE A 1 187 ? 19.302 4.597 -16.567 1.00 75.62 187 PHE A C 1
ATOM 1405 O O . PHE A 1 187 ? 19.428 3.371 -16.601 1.00 75.62 187 PHE A O 1
ATOM 1412 N N . LEU A 1 188 ? 20.015 5.355 -15.723 1.00 79.31 188 LEU A N 1
ATOM 1413 C CA . LEU A 1 188 ? 21.058 4.820 -14.839 1.00 79.31 188 LEU A CA 1
ATOM 1414 C C . LEU A 1 188 ? 20.511 3.850 -13.781 1.00 79.31 188 LEU A C 1
ATOM 1416 O O . LEU A 1 188 ? 21.148 2.847 -13.456 1.00 79.31 188 LEU A O 1
ATOM 1420 N N . ARG A 1 189 ? 19.332 4.133 -13.219 1.00 79.31 189 ARG A N 1
ATOM 1421 C CA . ARG A 1 189 ? 18.775 3.341 -12.112 1.00 79.31 189 ARG A CA 1
ATOM 1422 C C . ARG A 1 189 ? 17.916 2.161 -12.570 1.00 79.31 189 ARG A C 1
ATOM 1424 O O . ARG A 1 189 ? 17.852 1.148 -11.873 1.00 79.31 189 ARG A O 1
ATOM 1431 N N . THR A 1 190 ? 17.284 2.263 -13.736 1.00 82.62 190 THR A N 1
ATOM 1432 C CA . THR A 1 190 ? 16.310 1.289 -14.258 1.00 82.62 190 THR A CA 1
ATOM 1433 C C . THR A 1 190 ? 16.912 -0.100 -14.397 1.00 82.62 190 THR A C 1
ATOM 1435 O O . THR A 1 190 ? 16.294 -1.078 -13.983 1.00 82.62 190 THR A O 1
ATOM 1438 N N . SER A 1 191 ? 18.165 -0.194 -14.846 1.00 83.06 191 SER A N 1
ATOM 1439 C CA . SER A 1 191 ? 18.889 -1.466 -14.930 1.00 83.06 191 SER A CA 1
ATOM 1440 C C . SER A 1 191 ? 18.980 -2.197 -13.587 1.00 83.06 191 SER A C 1
ATOM 1442 O O . SER A 1 191 ? 18.718 -3.399 -13.516 1.00 83.06 191 SER A O 1
ATOM 1444 N N . SER A 1 192 ? 19.311 -1.486 -12.507 1.00 83.25 192 SER A N 1
ATOM 1445 C CA . SER A 1 192 ? 19.378 -2.066 -11.160 1.00 83.25 192 SER A CA 1
ATOM 1446 C C . SER A 1 192 ? 18.003 -2.538 -10.689 1.00 83.25 192 SER A C 1
ATOM 1448 O O . SER A 1 192 ? 17.881 -3.616 -10.108 1.00 83.25 192 SER A O 1
ATOM 1450 N N . PHE A 1 193 ? 16.948 -1.782 -10.992 1.00 78.56 193 PHE A N 1
ATOM 1451 C CA . PHE A 1 193 ? 15.586 -2.131 -10.593 1.00 78.56 193 PHE A CA 1
ATOM 1452 C C . PHE A 1 193 ? 14.986 -3.285 -11.391 1.00 78.56 193 PHE A C 1
ATOM 1454 O O . PHE A 1 193 ? 14.299 -4.122 -10.803 1.00 78.56 193 PHE A O 1
ATOM 1461 N N . ILE A 1 194 ? 15.273 -3.389 -12.688 1.00 85.94 194 ILE A N 1
ATOM 1462 C CA . ILE A 1 194 ? 14.895 -4.558 -13.487 1.00 85.94 194 ILE A CA 1
ATOM 1463 C C . ILE A 1 194 ? 15.540 -5.814 -12.898 1.00 85.94 194 ILE A C 1
ATOM 1465 O O . ILE A 1 194 ? 14.840 -6.794 -12.651 1.00 85.94 194 ILE A O 1
ATOM 1469 N N . ARG A 1 195 ? 16.838 -5.769 -12.559 1.00 85.25 195 ARG A N 1
ATOM 1470 C CA . ARG A 1 195 ? 17.532 -6.896 -11.909 1.00 85.25 195 ARG A CA 1
ATOM 1471 C C . ARG A 1 195 ? 16.927 -7.258 -10.552 1.00 85.25 195 ARG A C 1
ATOM 1473 O O . ARG A 1 195 ? 16.740 -8.439 -10.273 1.00 85.25 195 ARG A O 1
ATOM 1480 N N . LEU A 1 196 ? 16.598 -6.270 -9.717 1.00 81.50 196 LEU A N 1
ATOM 1481 C CA . LEU A 1 196 ? 15.961 -6.509 -8.415 1.00 81.50 196 LEU A CA 1
ATOM 1482 C C . LEU A 1 196 ? 14.572 -7.147 -8.564 1.00 81.50 196 LEU A C 1
ATOM 1484 O O . LEU A 1 196 ? 14.271 -8.119 -7.869 1.00 81.50 196 LEU A O 1
ATOM 1488 N N . ASN A 1 197 ? 13.746 -6.653 -9.491 1.00 81.38 197 ASN A N 1
ATOM 1489 C CA . ASN A 1 197 ? 12.429 -7.228 -9.774 1.00 81.38 197 ASN A CA 1
ATOM 1490 C C . ASN A 1 197 ? 12.538 -8.642 -10.362 1.00 81.38 197 ASN A C 1
ATOM 1492 O O . ASN A 1 197 ? 11.817 -9.535 -9.922 1.00 81.38 197 ASN A O 1
ATOM 1496 N N . ALA A 1 198 ? 13.470 -8.877 -11.289 1.00 85.19 198 ALA A N 1
ATOM 1497 C CA . ALA A 1 198 ? 13.721 -10.195 -11.868 1.00 85.19 198 ALA A CA 1
ATOM 1498 C C . ALA A 1 198 ? 14.199 -11.203 -10.811 1.00 85.19 198 ALA A C 1
ATOM 1500 O O . ALA A 1 198 ? 13.695 -12.323 -10.753 1.00 85.19 198 ALA A O 1
ATOM 1501 N N . ARG A 1 199 ? 15.121 -10.800 -9.924 1.00 84.69 199 ARG A N 1
ATOM 1502 C CA . ARG A 1 199 ? 15.586 -11.637 -8.807 1.00 84.69 199 ARG A CA 1
ATOM 1503 C C . ARG A 1 199 ? 14.450 -11.959 -7.837 1.00 84.69 199 ARG A C 1
ATOM 1505 O O . ARG A 1 199 ? 14.302 -13.114 -7.454 1.00 84.69 199 ARG A O 1
ATOM 1512 N N . SER A 1 200 ? 13.632 -10.965 -7.488 1.00 78.88 200 SER A N 1
ATOM 1513 C CA . SER A 1 200 ? 12.457 -11.168 -6.633 1.00 78.88 200 SER A CA 1
ATOM 1514 C C . SER A 1 200 ? 11.455 -12.135 -7.277 1.00 78.88 200 SER A C 1
ATOM 1516 O O . SER A 1 200 ? 10.995 -13.070 -6.623 1.00 78.88 200 SER A O 1
ATOM 1518 N N . LEU A 1 201 ? 11.184 -12.000 -8.581 1.00 82.81 201 LEU A N 1
ATOM 1519 C CA . LEU A 1 201 ? 10.345 -12.946 -9.321 1.00 82.81 201 LEU A CA 1
ATOM 1520 C C . LEU A 1 201 ? 10.947 -14.356 -9.334 1.00 82.81 201 LEU A C 1
ATOM 1522 O O . LEU A 1 201 ? 10.226 -15.318 -9.087 1.00 82.81 201 LEU A O 1
ATOM 1526 N N . HIS A 1 202 ? 12.254 -14.503 -9.553 1.00 84.44 202 HIS A N 1
ATOM 1527 C CA . HIS A 1 202 ? 12.912 -15.812 -9.504 1.00 84.44 202 HIS A CA 1
ATOM 1528 C C . HIS A 1 202 ? 12.779 -16.494 -8.140 1.00 84.44 202 HIS A C 1
ATOM 1530 O O . HIS A 1 202 ? 12.624 -17.709 -8.081 1.00 84.44 202 HIS A O 1
ATOM 1536 N N . GLN A 1 203 ? 12.837 -15.723 -7.056 1.00 78.69 203 GLN A N 1
ATOM 1537 C CA . GLN A 1 203 ? 12.799 -16.256 -5.695 1.00 78.69 203 GLN A CA 1
ATOM 1538 C C . GLN A 1 203 ? 11.374 -16.511 -5.188 1.00 78.69 203 GLN A C 1
ATOM 1540 O O . GLN A 1 203 ? 11.170 -17.383 -4.345 1.00 78.69 203 GLN A O 1
ATOM 1545 N N . HIS A 1 204 ? 10.388 -15.747 -5.664 1.00 77.00 204 HIS A N 1
ATOM 1546 C CA . HIS A 1 204 ? 9.089 -15.653 -4.991 1.00 77.00 204 HIS A CA 1
ATOM 1547 C C . HIS A 1 204 ? 7.869 -15.797 -5.906 1.00 77.00 204 HIS A C 1
ATOM 1549 O O . HIS A 1 204 ? 6.739 -15.727 -5.418 1.00 77.00 204 HIS A O 1
ATOM 1555 N N . SER A 1 205 ? 8.061 -15.985 -7.213 1.00 79.75 205 SER A N 1
ATOM 1556 C CA . SER A 1 205 ? 6.953 -16.157 -8.155 1.00 79.75 205 SER A CA 1
ATOM 1557 C C . SER A 1 205 ? 6.574 -17.625 -8.380 1.00 79.75 205 SER A C 1
ATOM 1559 O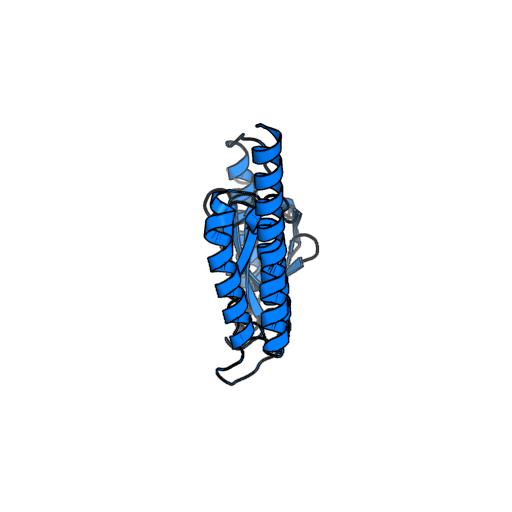 O . SER A 1 205 ? 7.280 -18.548 -7.978 1.00 79.75 205 SER A O 1
ATOM 1561 N N . THR A 1 206 ? 5.435 -17.836 -9.036 1.00 83.19 206 THR A N 1
ATOM 1562 C CA . THR A 1 206 ? 5.020 -19.128 -9.601 1.00 83.19 206 THR A CA 1
ATOM 1563 C C . THR A 1 206 ? 5.456 -19.289 -11.060 1.00 83.19 206 THR A C 1
ATOM 1565 O O . THR A 1 206 ? 5.057 -20.254 -11.706 1.00 83.19 206 THR A O 1
ATOM 1568 N N . LEU A 1 207 ? 6.202 -18.328 -11.618 1.00 84.94 207 LEU A N 1
ATOM 1569 C CA . LEU A 1 207 ? 6.565 -18.344 -13.032 1.00 84.94 207 LEU A CA 1
ATOM 1570 C C . LEU A 1 207 ? 7.776 -19.245 -13.278 1.00 84.94 207 LEU A C 1
ATOM 1572 O O . LEU A 1 207 ? 8.720 -19.248 -12.484 1.00 84.94 207 LEU A O 1
ATOM 1576 N N . PRO A 1 208 ? 7.806 -19.955 -14.415 1.00 89.69 208 PRO A N 1
ATOM 1577 C CA . PRO A 1 208 ? 8.983 -20.704 -14.812 1.00 89.69 208 PRO A CA 1
ATOM 1578 C C . PRO A 1 208 ? 10.130 -19.742 -15.163 1.00 89.69 208 PRO A C 1
ATOM 1580 O O . PRO A 1 208 ? 9.930 -18.691 -15.776 1.00 89.69 208 PRO A O 1
ATOM 1583 N N . ALA A 1 209 ? 11.359 -20.122 -14.806 1.00 90.38 209 ALA A N 1
ATOM 1584 C CA . ALA A 1 209 ? 12.562 -19.312 -15.013 1.00 90.38 209 ALA A CA 1
ATOM 1585 C C . ALA A 1 209 ? 12.751 -18.778 -16.455 1.00 90.38 209 ALA A C 1
ATOM 1587 O O . ALA A 1 209 ? 13.133 -17.613 -16.591 1.00 90.38 209 ALA A O 1
ATOM 1588 N N . PRO A 1 210 ? 12.468 -19.545 -17.531 1.00 94.50 210 PRO A N 1
ATOM 1589 C CA . PRO A 1 210 ? 12.548 -19.034 -18.902 1.00 94.50 210 PRO A CA 1
ATOM 1590 C C . PRO A 1 210 ? 11.618 -17.845 -19.164 1.00 94.50 210 PRO A C 1
ATOM 1592 O O . PRO A 1 210 ? 12.022 -16.880 -19.808 1.00 94.50 210 PRO A O 1
ATOM 1595 N N . LEU A 1 211 ? 10.402 -17.870 -18.610 1.00 93.12 211 LEU A N 1
ATOM 1596 C CA . LEU A 1 211 ? 9.441 -16.782 -18.775 1.00 93.12 211 LEU A CA 1
ATOM 1597 C C . LEU A 1 211 ? 9.911 -15.519 -18.048 1.00 93.12 211 LEU A C 1
ATOM 1599 O O . LEU A 1 211 ? 9.845 -14.429 -18.609 1.00 93.12 211 LEU A O 1
ATOM 1603 N N . ILE A 1 212 ? 10.468 -15.660 -16.841 1.00 90.56 212 ILE A N 1
ATOM 1604 C CA . ILE A 1 212 ? 11.044 -14.528 -16.099 1.00 90.56 212 ILE A CA 1
ATOM 1605 C C . ILE A 1 212 ? 12.185 -13.891 -16.901 1.00 90.56 212 ILE A C 1
ATOM 1607 O O . ILE A 1 212 ? 12.240 -12.666 -17.015 1.00 90.56 212 ILE A O 1
ATOM 1611 N N . LYS A 1 213 ? 13.059 -14.699 -17.518 1.00 92.56 213 LYS A N 1
ATOM 1612 C CA . LYS A 1 213 ? 14.132 -14.197 -18.393 1.00 92.56 213 LYS A CA 1
ATOM 1613 C C . LYS A 1 213 ? 13.576 -13.448 -19.605 1.00 92.56 213 LYS A C 1
ATOM 1615 O O . LYS A 1 213 ? 14.028 -12.339 -19.874 1.00 92.56 213 LYS A O 1
ATOM 1620 N N . ALA A 1 214 ? 12.576 -14.007 -20.286 1.00 93.56 214 ALA A N 1
ATOM 1621 C CA . ALA A 1 214 ? 11.938 -13.374 -21.440 1.00 93.56 214 ALA A CA 1
ATOM 1622 C C . ALA A 1 214 ? 11.300 -12.021 -21.079 1.00 93.56 214 ALA A C 1
ATOM 1624 O O . ALA A 1 214 ? 11.518 -11.027 -21.765 1.00 93.56 214 ALA A O 1
ATOM 1625 N N . MET A 1 215 ? 10.584 -11.946 -19.956 1.00 91.75 215 MET A N 1
ATOM 1626 C CA . MET A 1 215 ? 10.005 -10.693 -19.461 1.00 91.75 215 MET A CA 1
ATOM 1627 C C . MET A 1 215 ? 11.070 -9.680 -19.037 1.00 91.75 215 MET A C 1
ATOM 1629 O O . MET A 1 215 ? 10.902 -8.481 -19.243 1.00 91.75 215 MET A O 1
ATOM 1633 N N . THR A 1 216 ? 12.172 -10.156 -18.456 1.00 91.75 216 THR A N 1
ATOM 1634 C CA . THR A 1 216 ? 13.314 -9.308 -18.092 1.00 91.75 216 THR A CA 1
ATOM 1635 C C . THR A 1 216 ? 13.931 -8.683 -19.340 1.00 91.75 216 THR A C 1
ATOM 1637 O O . THR A 1 216 ? 14.143 -7.477 -19.364 1.00 91.75 216 THR A O 1
ATOM 1640 N N . LEU A 1 217 ? 14.152 -9.476 -20.392 1.00 93.00 217 LEU A N 1
ATOM 1641 C CA . LEU A 1 217 ? 14.619 -8.995 -21.696 1.00 93.00 217 LEU A CA 1
ATOM 1642 C C . LEU A 1 217 ? 13.637 -7.989 -22.306 1.00 93.00 217 LEU A C 1
ATOM 1644 O O . LEU A 1 217 ? 14.048 -6.910 -22.725 1.00 93.00 217 LEU A O 1
ATOM 1648 N N . ALA A 1 218 ? 12.337 -8.295 -22.279 1.00 91.44 218 ALA A N 1
ATOM 1649 C CA . ALA A 1 218 ? 11.301 -7.392 -22.771 1.00 91.44 218 ALA A CA 1
ATOM 1650 C C . ALA A 1 218 ? 11.298 -6.041 -22.030 1.00 91.44 218 ALA A C 1
ATOM 1652 O O . ALA A 1 218 ? 11.108 -5.001 -22.653 1.00 91.44 218 ALA A O 1
ATOM 1653 N N . ALA A 1 219 ? 11.581 -6.030 -20.722 1.00 88.69 219 ALA A N 1
ATOM 1654 C CA . ALA A 1 219 ? 11.692 -4.801 -19.933 1.00 88.69 219 ALA A CA 1
ATOM 1655 C C . ALA A 1 219 ? 12.884 -3.905 -20.343 1.00 88.69 219 ALA A C 1
ATOM 1657 O O . ALA A 1 219 ? 12.870 -2.711 -20.045 1.00 88.69 219 ALA A O 1
ATOM 1658 N N . TYR A 1 220 ? 13.892 -4.447 -21.036 1.00 90.31 220 TYR A N 1
ATOM 1659 C CA . TYR A 1 220 ? 15.012 -3.683 -21.601 1.00 90.31 220 TYR A CA 1
ATOM 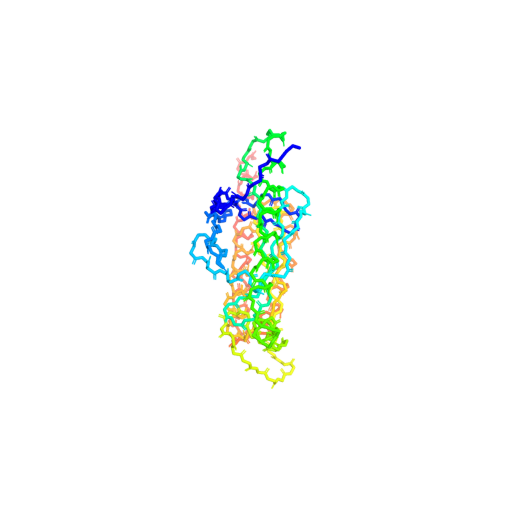1660 C C . TYR A 1 220 ? 14.770 -3.194 -23.036 1.00 90.31 220 TYR A C 1
ATOM 1662 O O . TYR A 1 220 ? 15.515 -2.331 -23.495 1.00 90.31 220 TYR A O 1
ATOM 1670 N N . LEU A 1 221 ? 13.745 -3.684 -23.747 1.00 90.31 221 LEU A N 1
ATOM 1671 C CA . LEU A 1 221 ? 13.481 -3.276 -25.136 1.00 90.31 221 LEU A CA 1
ATOM 1672 C C . LEU A 1 221 ? 13.336 -1.754 -25.309 1.00 90.31 221 LEU A C 1
ATOM 1674 O O . LEU A 1 221 ? 13.925 -1.220 -26.251 1.00 90.31 221 LEU A O 1
ATOM 1678 N N . PRO A 1 222 ? 12.649 -1.015 -24.413 1.00 87.81 222 PRO A N 1
ATOM 1679 C CA . PRO A 1 222 ? 12.543 0.430 -24.580 1.00 87.81 222 PRO A CA 1
ATOM 1680 C C . PRO A 1 222 ? 13.889 1.157 -24.450 1.00 87.81 222 PRO A C 1
ATOM 1682 O O . PRO A 1 222 ? 14.062 2.197 -25.075 1.00 87.81 222 PRO A O 1
ATOM 1685 N N . ALA A 1 223 ? 14.874 0.604 -23.730 1.00 84.94 223 ALA A N 1
ATOM 1686 C CA . ALA A 1 223 ? 16.225 1.171 -23.690 1.00 84.94 223 ALA A CA 1
ATOM 1687 C C . ALA A 1 223 ? 16.890 1.147 -25.071 1.00 84.94 223 ALA A C 1
ATOM 1689 O O . ALA A 1 223 ? 17.496 2.135 -25.475 1.00 84.94 223 ALA A O 1
ATOM 1690 N N . ALA A 1 224 ? 16.753 0.035 -25.804 1.00 85.44 224 ALA A N 1
ATOM 1691 C CA . ALA A 1 224 ? 17.299 -0.092 -27.153 1.00 85.44 224 ALA A CA 1
ATOM 1692 C C . ALA A 1 224 ? 16.654 0.921 -28.111 1.00 85.44 224 ALA A C 1
ATOM 1694 O O . ALA A 1 224 ? 17.360 1.571 -28.876 1.00 85.44 224 ALA A O 1
ATOM 1695 N N . LEU A 1 225 ? 15.335 1.118 -28.008 1.00 85.94 225 LEU A N 1
ATOM 1696 C CA . LEU A 1 225 ? 14.618 2.130 -28.790 1.00 85.94 225 LEU A CA 1
ATOM 1697 C C . LEU A 1 225 ? 15.095 3.552 -28.472 1.00 85.94 225 LEU A C 1
ATOM 1699 O O . LEU A 1 225 ? 15.341 4.325 -29.390 1.00 85.94 225 LEU A O 1
ATOM 1703 N N . VAL A 1 226 ? 15.279 3.893 -27.192 1.00 83.25 226 VAL A N 1
ATOM 1704 C CA . VAL A 1 226 ? 15.800 5.213 -26.791 1.00 83.25 226 VAL A CA 1
ATOM 1705 C C . VAL A 1 226 ? 17.209 5.445 -27.345 1.00 83.25 226 VAL A C 1
ATOM 1707 O O . VAL A 1 226 ? 17.489 6.529 -27.846 1.00 83.25 226 VAL A O 1
ATOM 1710 N N . VAL A 1 227 ? 18.087 4.438 -27.304 1.00 85.44 227 VAL A N 1
ATOM 1711 C CA . VAL A 1 227 ? 19.447 4.543 -27.860 1.00 85.44 227 VAL A CA 1
ATOM 1712 C C . VAL A 1 227 ? 19.420 4.748 -29.377 1.00 85.44 227 VAL A C 1
ATOM 1714 O O . VAL A 1 227 ? 20.145 5.606 -29.876 1.00 85.44 227 VAL A O 1
ATOM 1717 N N . LEU A 1 228 ? 18.573 4.010 -30.102 1.00 89.06 228 LEU A N 1
ATOM 1718 C CA . LEU A 1 228 ? 18.408 4.173 -31.551 1.00 89.06 228 LEU A CA 1
ATOM 1719 C C . LEU A 1 228 ? 17.882 5.568 -31.911 1.00 89.06 228 LEU A C 1
ATOM 1721 O O . LEU A 1 228 ? 18.444 6.215 -32.787 1.00 89.06 228 LEU A O 1
ATOM 1725 N N . LEU A 1 229 ? 16.879 6.067 -31.183 1.00 86.31 229 LEU A N 1
ATOM 1726 C CA . LEU A 1 229 ? 16.347 7.419 -31.380 1.00 86.31 229 LEU A CA 1
ATOM 1727 C C . LEU A 1 229 ? 17.413 8.497 -31.143 1.00 86.31 229 LEU A C 1
ATOM 1729 O O . LEU A 1 229 ? 17.518 9.439 -31.921 1.00 86.31 229 LEU A O 1
ATOM 1733 N N . ILE A 1 230 ? 18.228 8.361 -30.090 1.00 85.19 230 ILE A N 1
ATOM 1734 C CA . ILE A 1 230 ? 19.341 9.290 -29.834 1.00 85.19 230 ILE A CA 1
ATOM 1735 C C . ILE A 1 230 ? 20.347 9.244 -30.989 1.00 85.19 230 ILE A C 1
ATOM 1737 O O . ILE A 1 230 ? 20.796 10.294 -31.442 1.00 85.19 230 ILE A O 1
ATOM 1741 N N . TYR A 1 231 ? 20.686 8.047 -31.475 1.00 90.38 231 TYR A N 1
ATOM 1742 C CA . TYR A 1 231 ? 21.607 7.881 -32.596 1.00 90.38 231 TYR A CA 1
ATOM 1743 C C . TYR A 1 231 ? 21.089 8.554 -33.874 1.00 90.38 231 TYR A C 1
ATOM 1745 O O . TYR A 1 231 ? 21.837 9.305 -34.492 1.00 90.38 231 TYR A O 1
ATOM 1753 N N . GLU A 1 232 ? 19.819 8.350 -34.239 1.00 90.31 232 GLU A N 1
ATOM 1754 C CA . GLU A 1 232 ? 19.208 8.981 -35.418 1.00 90.31 232 GLU A CA 1
ATOM 1755 C C . GLU A 1 232 ? 19.191 10.509 -35.316 1.00 90.31 232 GLU A C 1
ATOM 1757 O O . GLU A 1 232 ? 19.537 11.192 -36.278 1.00 90.31 232 GLU A O 1
ATOM 1762 N N . VAL A 1 233 ? 18.853 11.055 -34.143 1.00 88.38 233 VAL A N 1
ATOM 1763 C CA . VAL A 1 233 ? 18.864 12.508 -33.914 1.00 88.38 233 VAL A CA 1
ATOM 1764 C C . VAL A 1 233 ? 20.276 13.075 -34.068 1.00 88.38 233 VAL A C 1
ATOM 1766 O O . VAL A 1 233 ? 20.454 14.101 -34.721 1.00 88.38 233 VAL A O 1
ATOM 1769 N N . VAL A 1 234 ? 21.291 12.412 -33.507 1.00 88.25 234 VAL A N 1
ATOM 1770 C CA . VAL A 1 234 ? 22.689 12.861 -33.611 1.00 88.25 234 VAL A CA 1
ATOM 1771 C C . VAL A 1 234 ? 23.201 12.744 -35.049 1.00 88.25 234 VAL A C 1
ATOM 1773 O O . VAL A 1 234 ? 23.783 13.694 -35.567 1.00 88.25 234 VAL A O 1
ATOM 1776 N N . ALA A 1 235 ? 22.946 11.617 -35.718 1.00 88.81 235 ALA A N 1
ATOM 1777 C CA . ALA A 1 235 ? 23.388 11.378 -37.090 1.00 88.81 235 ALA A CA 1
ATOM 1778 C C . ALA A 1 235 ? 22.716 12.325 -38.099 1.00 88.81 235 ALA A C 1
ATOM 1780 O O . ALA A 1 235 ? 23.376 12.793 -39.017 1.00 88.81 235 ALA A O 1
ATOM 1781 N N . GLY A 1 236 ? 21.433 12.654 -37.910 1.00 82.75 236 GLY A N 1
ATOM 1782 C CA . GLY A 1 236 ? 20.704 13.602 -38.761 1.00 82.75 236 GLY A CA 1
ATOM 1783 C C . GLY A 1 236 ? 21.033 15.080 -38.518 1.00 82.75 236 GLY A C 1
ATOM 1784 O O . GLY A 1 236 ? 20.553 15.934 -39.256 1.00 82.75 236 GLY A O 1
ATOM 1785 N N . SER A 1 237 ? 21.829 15.389 -37.491 1.00 76.19 237 SER A N 1
ATOM 1786 C CA . SER A 1 237 ? 22.303 16.747 -37.185 1.00 76.19 237 SER A CA 1
ATOM 1787 C C . SER A 1 237 ? 23.682 17.061 -37.795 1.00 76.19 237 SER A C 1
ATOM 1789 O O . SER A 1 237 ? 24.225 18.132 -37.524 1.00 76.19 237 SER A O 1
ATOM 1791 N N . SER A 1 238 ? 24.263 16.110 -38.539 1.00 69.38 238 SER A N 1
ATOM 1792 C CA . SER A 1 238 ? 25.606 16.164 -39.149 1.00 69.38 238 SER A CA 1
ATOM 1793 C C . SER A 1 238 ? 25.519 16.514 -40.630 1.00 69.38 238 SER A C 1
ATOM 1795 O O . SER A 1 238 ? 26.388 17.280 -41.098 1.00 69.38 238 SER A O 1
#

Sequence (238 aa):
MSTAGSDRPYKGTFVEADRNGEYVNLGRNYKVKIEGSLLVLSELRIPLVKVKSAERVGPGAALVFLDGRNVAKLLMLTTNNLFGLSIGRNKHLNEFVDCVNLATERAKAAVSGNELAAAQAAAPADTCHDCGVRGGEPLAFGRVYGFVSITRWTTSPGVYCKAHATKRGVRSLLLTGLLGWWSLVGFLRTSSFIRLNARSLHQHSTLPAPLIKAMTLAAYLPAALVVLLIYEVVAGSS

Secondary structure (DSSP, 8-state):
-------PPPEEEEEEB-TTSPBPTTPPEEEEEEETTEEEETTEEEEGGGEEEEEEETTEEEEEEE-TTS-EEEEEEE---SS---TTHHHHHHHHHHHHHHHHHHHHHTS-HHHHHHHH-PPPTT--TTT-----STT----EEEEETTTEEEEE-----HHHHHHHHHHHHHHHHHHGGGSHHHHHHHHHHHHHHHHHHHHH-SS-HHHHHHHHHHHHHHHHHHHHHHHHHHHTT-

pLDDT: mean 78.78, std 15.73, range [32.81, 95.38]